Protein AF-A0A819T4C2-F1 (afdb_monomer_lite)

Secondary structure (DSSP, 8-state):
-HHHHHHHHHHHHHHHHHHHHHHHHHHHHHHH-TTTTT-HHHHT-TT-HHHHHHHHHHHHHHHHHHHHTT-HHHHHHHHHHHHHHHHHHHHHBSTTTTT--S--TTTT-SSS--SEEPPTTS--B-PPPPSS-TT----SS-B-HHHHHTTEE-B-B-TTEEETTEEE---SSS-PPB--STT-GGGGSSSPS----SSSSTTT-TTGGGHHHHHHHHHHHHHHSTHHHHHHHH-

Foldseek 3Di:
DVVVVVVVVVVVVVVLVVLVVLLQVLLVCQCVPPVRNQACLLQCALVNQQSVLVLLLVLVVQLVVCLVVVVLSSNSNSNSSNLNSLLSLLFFKCCVVLVDAAAPQCRNPPDTDPFAADDLQEAQFAAADDDDDLQFAQRDPGGDVVCSVVRHMAGAHAPNHDDPNHDRDRDQVGQHFHCAANRGPCCPGH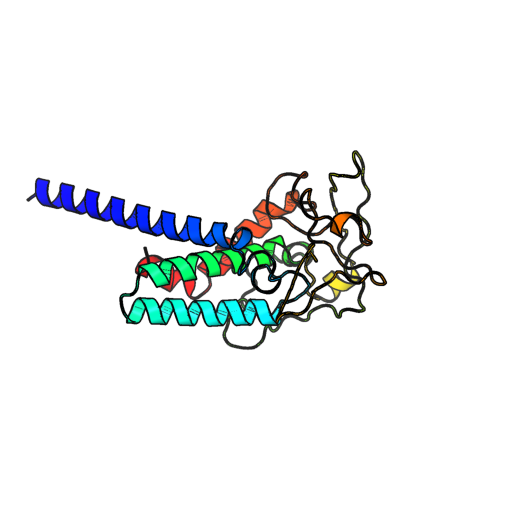SHGHRGCCALDRRGGSPSVCNVRSVRNSVRNCCSDCNVVSVVSSD

Radius of gyration: 19.21 Å; chains: 1; bounding box: 53×37×52 Å

Structure (mmCIF, N/CA/C/O backbone):
data_AF-A0A819T4C2-F1
#
_entry.id   AF-A0A819T4C2-F1
#
loop_
_atom_site.group_PDB
_atom_site.id
_atom_site.type_symbol
_atom_site.label_atom_id
_atom_site.label_alt_id
_atom_site.label_comp_id
_atom_site.label_asym_id
_atom_site.label_entity_id
_atom_site.label_seq_id
_atom_site.pdbx_PDB_ins_code
_atom_site.Cartn_x
_atom_site.Cartn_y
_atom_site.Cartn_z
_atom_site.occupancy
_atom_site.B_iso_or_equiv
_atom_site.auth_seq_id
_atom_site.auth_comp_id
_atom_site.auth_asym_id
_atom_site.auth_atom_id
_atom_site.pdbx_PDB_model_num
ATOM 1 N N . MET A 1 1 ? -34.839 19.763 32.447 1.00 75.69 1 MET A N 1
ATOM 2 C CA . MET A 1 1 ? -34.887 18.841 31.287 1.00 75.69 1 MET A CA 1
ATOM 3 C C . MET A 1 1 ? -33.972 19.328 30.165 1.00 75.69 1 MET A C 1
ATOM 5 O O . MET A 1 1 ? -33.121 18.561 29.745 1.00 75.69 1 MET A O 1
ATOM 9 N N . GLU A 1 2 ? -34.068 20.592 29.738 1.00 81.06 2 GLU A N 1
ATOM 10 C CA . GLU A 1 2 ? -33.177 21.177 28.712 1.00 81.06 2 GLU A CA 1
ATOM 11 C C . GLU A 1 2 ? -31.686 21.149 29.088 1.00 81.06 2 GLU A C 1
ATOM 13 O O . GLU A 1 2 ? -30.860 20.751 28.274 1.00 81.06 2 GLU A O 1
ATOM 18 N N . GLU A 1 3 ? -31.339 21.478 30.334 1.00 81.31 3 GLU A N 1
ATOM 19 C CA . GLU A 1 3 ? -29.952 21.428 30.827 1.00 81.31 3 GLU A CA 1
ATOM 20 C C . GLU A 1 3 ? -29.361 20.006 30.790 1.00 81.31 3 GLU A C 1
ATOM 22 O O . GLU A 1 3 ? -28.230 19.803 30.353 1.00 81.31 3 GLU A O 1
ATOM 27 N N . PHE A 1 4 ? -30.160 18.999 31.158 1.00 82.75 4 PHE A N 1
ATOM 28 C CA . PHE A 1 4 ? -29.776 17.587 31.070 1.00 82.75 4 PHE A CA 1
ATOM 29 C C . PHE A 1 4 ? -29.537 17.156 29.617 1.00 82.75 4 PHE A C 1
ATOM 31 O O . PHE A 1 4 ? -28.519 16.537 29.318 1.00 82.75 4 PHE A O 1
ATOM 38 N N . LEU A 1 5 ? -30.439 17.528 28.700 1.00 83.38 5 LEU A N 1
ATOM 39 C CA . LEU A 1 5 ? -30.288 17.237 27.272 1.00 83.38 5 LEU A CA 1
ATOM 40 C C . LEU A 1 5 ? -29.072 17.950 26.665 1.00 83.38 5 LEU A C 1
ATOM 42 O O . LEU A 1 5 ? -28.396 17.375 25.816 1.00 83.38 5 LEU A O 1
ATOM 46 N N . SER A 1 6 ? -28.773 19.176 27.102 1.00 84.69 6 SER A N 1
ATOM 47 C CA . SER A 1 6 ? -27.578 19.917 26.686 1.00 84.69 6 SER A CA 1
ATOM 48 C C . SER A 1 6 ? -26.297 19.208 27.132 1.00 84.69 6 SER A C 1
ATOM 50 O O . SER A 1 6 ? -25.435 18.907 26.306 1.00 84.69 6 SER A O 1
ATOM 52 N N . LYS A 1 7 ? -26.206 18.835 28.416 1.00 81.75 7 LYS A N 1
ATOM 53 C CA . LYS A 1 7 ? -25.049 18.111 28.960 1.00 81.75 7 LYS A CA 1
ATOM 54 C C . LYS A 1 7 ? -24.847 16.755 28.281 1.00 81.75 7 LYS A C 1
ATOM 56 O O . LYS A 1 7 ? -23.732 16.436 27.878 1.00 81.75 7 LYS A O 1
ATOM 61 N N . PHE A 1 8 ? -25.926 15.998 28.082 1.00 85.38 8 PHE A N 1
ATOM 62 C CA . PHE A 1 8 ? -25.882 14.717 27.378 1.00 85.38 8 PHE A CA 1
ATOM 63 C C . PHE A 1 8 ? -25.374 14.865 25.935 1.00 85.38 8 PHE A C 1
ATOM 65 O O . PHE A 1 8 ? -24.526 14.089 25.500 1.00 85.38 8 PHE A O 1
ATOM 72 N N . LYS A 1 9 ? -25.835 15.888 25.197 1.00 85.31 9 LYS A N 1
ATOM 73 C CA . LYS A 1 9 ? -25.344 16.181 23.838 1.00 85.31 9 LYS A CA 1
ATOM 74 C C . LYS A 1 9 ? -23.847 16.489 23.820 1.00 85.31 9 LYS A C 1
ATOM 76 O O . LYS A 1 9 ? -23.144 15.966 22.961 1.00 85.31 9 LYS A O 1
ATOM 81 N N . VAL A 1 10 ? -23.361 17.301 24.762 1.00 85.75 10 VAL A N 1
ATOM 82 C CA . VAL A 1 10 ? -21.930 17.634 24.871 1.00 85.75 10 VAL A CA 1
ATOM 83 C C . VAL A 1 10 ? -21.102 16.384 25.168 1.00 85.75 10 VAL A C 1
ATOM 85 O O . VAL A 1 10 ? -20.124 16.125 24.473 1.00 85.75 10 VAL A O 1
ATOM 88 N N . GLU A 1 11 ? -21.509 15.565 26.139 1.00 82.75 11 GLU A N 1
ATOM 89 C CA . GLU A 1 11 ? -20.808 14.314 26.460 1.00 82.75 11 GLU A CA 1
ATOM 90 C C . GLU A 1 11 ? -20.803 13.331 25.280 1.00 82.75 11 GLU A C 1
ATOM 92 O O . GLU A 1 11 ? -19.773 12.723 24.988 1.00 82.75 11 GLU A O 1
ATOM 97 N N . SER A 1 12 ? -21.928 13.201 24.569 1.00 84.19 12 SER A N 1
ATOM 98 C CA . SER A 1 12 ? -22.030 12.370 23.364 1.00 84.19 12 SER A CA 1
ATOM 99 C C . SER A 1 12 ? -21.095 12.855 22.255 1.00 84.19 12 SER A C 1
ATOM 101 O O . SER A 1 12 ? -20.416 12.041 21.635 1.00 84.19 12 SER A O 1
ATOM 103 N N . PHE A 1 13 ? -21.025 14.168 22.022 1.00 86.94 13 PHE A N 1
ATOM 104 C CA . PHE A 1 13 ? -20.133 14.761 21.026 1.00 86.94 13 PHE A CA 1
ATOM 105 C C . PHE A 1 13 ? -18.655 14.519 21.362 1.00 86.94 13 PHE A C 1
ATOM 107 O O . PHE A 1 13 ? -17.879 14.138 20.491 1.00 86.94 13 PHE A O 1
ATOM 114 N N . MET A 1 14 ? -18.268 14.680 22.631 1.00 88.12 14 MET A N 1
ATOM 115 C CA . MET A 1 14 ? -16.886 14.445 23.065 1.00 88.12 14 MET A CA 1
ATOM 116 C C . MET A 1 14 ? -16.479 12.974 22.919 1.00 88.12 14 MET A C 1
ATOM 118 O O . MET A 1 14 ? -15.368 12.693 22.477 1.00 88.12 14 MET A O 1
ATOM 122 N N . LYS A 1 15 ? -17.379 12.032 23.237 1.00 87.62 15 LYS A N 1
ATOM 123 C CA . LYS A 1 15 ? -17.130 10.592 23.048 1.00 87.62 15 LYS A CA 1
ATOM 124 C C . LYS A 1 15 ? -16.976 10.220 21.575 1.00 87.62 15 LYS A C 1
ATOM 126 O O . LYS A 1 15 ? -16.063 9.469 21.248 1.00 87.62 15 LYS A O 1
ATOM 131 N N . HIS A 1 16 ? -17.832 10.770 20.716 1.00 89.50 16 HIS A N 1
ATOM 132 C CA . HIS A 1 16 ? -17.747 10.582 19.268 1.00 89.50 16 HIS A CA 1
ATOM 133 C C . HIS A 1 16 ? -16.413 11.105 18.723 1.00 89.50 16 HIS A C 1
ATOM 135 O O . HIS A 1 16 ? -15.706 10.403 18.007 1.00 89.50 16 HIS A O 1
ATOM 141 N N . ARG A 1 17 ? -16.018 12.320 19.118 1.00 91.31 17 ARG A N 1
ATOM 142 C CA . ARG A 1 17 ? -14.742 12.908 18.701 1.00 91.31 17 ARG A CA 1
ATOM 143 C C . ARG A 1 17 ? -13.547 12.050 19.122 1.00 91.31 17 ARG A C 1
ATOM 145 O O . ARG A 1 17 ? -12.711 11.750 18.279 1.00 91.31 17 ARG A O 1
ATOM 152 N N . ALA A 1 18 ? -13.502 11.619 20.382 1.00 92.50 18 ALA A N 1
ATOM 153 C CA . ALA A 1 18 ? -12.429 10.758 20.877 1.00 92.50 18 ALA A CA 1
ATOM 154 C C . ALA A 1 18 ? -12.368 9.419 20.119 1.00 92.50 18 ALA A C 1
ATOM 156 O O . ALA A 1 18 ? -11.288 8.910 19.848 1.00 92.50 18 ALA A O 1
ATOM 157 N N . ALA A 1 19 ? -13.522 8.860 19.740 1.00 93.81 19 ALA A N 1
ATOM 158 C CA . ALA A 1 19 ? -13.581 7.644 18.937 1.00 93.81 19 ALA A CA 1
ATOM 159 C C . ALA A 1 19 ? -12.953 7.823 17.547 1.00 93.81 19 ALA A C 1
ATOM 161 O O . ALA A 1 19 ? -12.200 6.957 17.105 1.00 93.81 19 ALA A O 1
ATOM 162 N N . VAL A 1 20 ? -13.250 8.943 16.879 1.00 93.69 20 VAL A N 1
ATOM 163 C CA . VAL A 1 20 ? -12.656 9.292 15.580 1.00 93.69 20 VAL A CA 1
ATOM 164 C C . VAL A 1 20 ? -11.153 9.534 15.709 1.00 93.69 20 VAL A C 1
ATOM 166 O O . VAL A 1 20 ? -10.398 9.044 14.877 1.00 93.69 20 VAL A O 1
ATOM 169 N N . GLU A 1 21 ? -10.714 10.245 16.751 1.00 95.75 21 GLU A N 1
ATOM 170 C CA . GLU A 1 21 ? -9.291 10.507 17.009 1.00 95.75 21 GLU A CA 1
ATOM 171 C C . GLU A 1 21 ? -8.504 9.194 17.160 1.00 95.75 21 GLU A C 1
ATOM 173 O O . GLU A 1 21 ? -7.509 9.024 16.465 1.00 95.75 21 GLU A O 1
ATOM 178 N N . THR A 1 22 ? -9.011 8.213 17.920 1.00 97.06 22 THR A N 1
ATOM 179 C CA . THR A 1 22 ? -8.376 6.883 18.018 1.00 97.06 22 THR A CA 1
ATOM 180 C C . THR A 1 22 ? -8.242 6.189 16.662 1.00 97.06 22 THR A C 1
ATOM 182 O O . THR A 1 22 ? -7.215 5.588 16.380 1.00 97.06 22 THR A O 1
ATOM 185 N N . ILE A 1 23 ? -9.264 6.255 15.802 1.00 96.75 23 ILE A N 1
ATOM 186 C CA . ILE A 1 23 ? -9.203 5.619 14.475 1.00 96.75 23 ILE A CA 1
ATOM 187 C C . ILE A 1 23 ? -8.140 6.290 13.597 1.00 96.75 23 ILE A C 1
ATOM 189 O O . ILE A 1 23 ? -7.446 5.599 12.860 1.00 96.75 23 ILE A O 1
ATOM 193 N N . ILE A 1 24 ? -8.019 7.620 13.667 1.00 96.56 24 ILE A N 1
ATOM 194 C CA . ILE A 1 24 ? -7.008 8.383 12.921 1.00 96.56 24 ILE A CA 1
ATOM 195 C C . ILE A 1 24 ? -5.601 8.050 13.427 1.00 96.56 24 ILE A C 1
ATOM 197 O O . ILE A 1 24 ? -4.704 7.833 12.619 1.00 96.56 24 ILE A O 1
ATOM 201 N N . GLU A 1 25 ? -5.414 7.988 14.745 1.00 98.19 25 GLU A N 1
ATOM 202 C CA . GLU A 1 25 ? -4.134 7.631 15.363 1.00 98.19 25 GLU A CA 1
ATOM 203 C C . GLU A 1 25 ? -3.708 6.212 14.974 1.00 98.19 25 GLU A C 1
ATOM 205 O O . GLU A 1 25 ? -2.587 6.016 14.529 1.00 98.19 25 GLU A O 1
ATOM 210 N N . GLU A 1 26 ? -4.616 5.238 15.049 1.00 98.12 26 GLU A N 1
ATOM 211 C CA . GLU A 1 26 ? -4.336 3.830 14.726 1.00 98.12 26 GLU A CA 1
ATOM 212 C C . GLU A 1 26 ? -4.219 3.561 13.222 1.00 98.12 26 GLU A C 1
ATOM 214 O O . GLU A 1 26 ? -3.646 2.552 12.818 1.00 98.12 26 GLU A O 1
ATOM 219 N N . ASN A 1 27 ? -4.778 4.439 12.388 1.00 98.31 27 ASN A N 1
ATOM 220 C CA . ASN A 1 27 ? -4.497 4.471 10.958 1.00 98.31 27 ASN A CA 1
ATOM 221 C C . ASN A 1 27 ? -3.045 4.913 10.737 1.00 98.31 27 ASN A C 1
ATOM 223 O O . ASN A 1 27 ? -2.274 4.141 10.188 1.00 98.31 27 ASN A O 1
ATOM 227 N N . ALA A 1 28 ? -2.650 6.077 11.258 1.00 97.81 28 ALA A N 1
ATOM 228 C CA . ALA A 1 28 ? -1.291 6.594 11.096 1.00 97.81 28 ALA A CA 1
ATOM 229 C C . ALA A 1 28 ? -0.209 5.708 11.749 1.00 97.81 28 ALA A C 1
ATOM 231 O O . ALA A 1 28 ? 0.884 5.581 11.205 1.00 97.81 28 ALA A O 1
ATOM 232 N N . ASP A 1 29 ? -0.505 5.064 12.885 1.00 98.56 29 ASP A N 1
ATOM 233 C CA . ASP A 1 29 ? 0.448 4.205 13.606 1.00 98.56 29 ASP A CA 1
ATOM 234 C C . ASP A 1 29 ? 0.920 3.012 12.760 1.00 98.56 29 ASP A C 1
ATOM 236 O O . ASP A 1 29 ? 1.989 2.476 13.028 1.00 98.56 29 ASP A O 1
ATOM 240 N N . VAL A 1 30 ? 0.194 2.601 11.710 1.00 98.50 30 VAL A N 1
ATOM 241 C CA . VAL A 1 30 ? 0.626 1.484 10.848 1.00 98.50 30 VAL A CA 1
ATOM 242 C C . VAL A 1 30 ? 1.995 1.744 10.205 1.00 98.50 30 VAL A C 1
ATOM 244 O O . VAL A 1 30 ? 2.787 0.802 10.113 1.00 98.50 30 VAL A O 1
ATOM 247 N N . ASP A 1 31 ? 2.307 2.996 9.860 1.00 97.69 31 ASP A N 1
ATOM 248 C CA . ASP A 1 31 ? 3.592 3.398 9.265 1.00 97.69 31 ASP A CA 1
ATOM 249 C C . ASP A 1 31 ? 4.738 3.510 10.288 1.00 97.69 31 ASP A C 1
ATOM 251 O O . ASP A 1 31 ? 5.915 3.446 9.927 1.00 97.69 31 ASP A O 1
ATOM 255 N N . ASP A 1 32 ? 4.428 3.654 11.579 1.00 97.38 32 ASP A N 1
ATOM 256 C CA . ASP A 1 32 ? 5.422 3.889 12.637 1.00 97.38 32 ASP A CA 1
ATOM 257 C C . ASP A 1 32 ? 5.621 2.677 13.562 1.00 97.38 32 ASP A C 1
ATOM 259 O O . ASP A 1 32 ? 6.691 2.494 14.170 1.00 97.38 32 ASP A O 1
ATOM 263 N N . ASN A 1 33 ? 4.615 1.807 13.656 1.00 97.88 33 ASN A N 1
ATOM 264 C CA . ASN A 1 33 ? 4.594 0.682 14.571 1.00 97.88 33 ASN A CA 1
ATOM 265 C C . ASN A 1 33 ? 5.610 -0.391 14.144 1.00 97.88 33 ASN A C 1
ATOM 267 O O . ASN A 1 33 ? 5.545 -0.903 13.024 1.00 97.88 33 ASN A O 1
ATOM 271 N N . PRO A 1 34 ? 6.534 -0.816 15.031 1.00 95.88 34 PRO A N 1
ATOM 272 C CA . PRO A 1 34 ? 7.561 -1.808 14.704 1.00 95.88 34 PRO A CA 1
ATOM 273 C C . PRO A 1 34 ? 7.028 -3.152 14.197 1.00 95.88 34 PRO A C 1
ATOM 275 O O . PRO A 1 34 ? 7.771 -3.903 13.568 1.00 95.88 34 PRO A O 1
ATOM 278 N N . HIS A 1 35 ? 5.769 -3.477 14.492 1.00 95.44 35 HIS A N 1
ATOM 279 C CA . HIS A 1 35 ? 5.140 -4.721 14.067 1.00 95.44 35 HIS A CA 1
ATOM 280 C C . HIS A 1 35 ? 4.490 -4.642 12.683 1.00 95.44 35 HIS A C 1
ATOM 282 O O . HIS A 1 35 ? 4.175 -5.699 12.142 1.00 95.44 35 HIS A O 1
ATOM 288 N N . THR A 1 36 ? 4.297 -3.449 12.112 1.00 97.88 36 THR A N 1
ATOM 289 C CA . THR A 1 36 ? 3.608 -3.267 10.821 1.00 97.88 36 THR A CA 1
ATOM 290 C C . THR A 1 36 ? 4.441 -2.507 9.798 1.00 97.88 36 THR A C 1
ATOM 292 O O . THR A 1 36 ? 4.486 -2.953 8.660 1.00 97.88 36 THR A O 1
ATOM 295 N N . LYS A 1 37 ? 5.188 -1.472 10.200 1.00 97.69 37 LYS A N 1
ATOM 296 C CA . LYS A 1 37 ? 5.859 -0.529 9.284 1.00 97.69 37 LYS A CA 1
ATOM 297 C C . LYS A 1 37 ? 6.773 -1.144 8.221 1.00 97.69 37 LYS A C 1
ATOM 299 O O . LYS A 1 37 ? 6.905 -0.635 7.120 1.00 97.69 37 LYS A O 1
ATOM 304 N N . ASN A 1 38 ? 7.438 -2.247 8.565 1.00 97.44 38 ASN A N 1
ATOM 305 C CA . ASN A 1 38 ? 8.369 -2.945 7.675 1.00 97.44 38 ASN A CA 1
ATOM 306 C C . ASN A 1 38 ? 7.768 -4.254 7.138 1.00 97.44 38 ASN A C 1
ATOM 308 O O . ASN A 1 38 ? 8.492 -5.079 6.583 1.00 97.44 38 ASN A O 1
ATOM 312 N N . ARG A 1 39 ? 6.463 -4.481 7.333 1.00 98.44 39 ARG A N 1
ATOM 313 C CA . ARG A 1 39 ? 5.755 -5.667 6.847 1.00 98.44 39 ARG A CA 1
ATOM 314 C C . ARG A 1 39 ? 4.982 -5.315 5.581 1.00 98.44 39 ARG A C 1
ATOM 316 O O . ARG A 1 39 ? 3.917 -4.706 5.685 1.00 98.44 39 ARG A O 1
ATOM 323 N N . PRO A 1 40 ? 5.457 -5.718 4.392 1.00 98.44 40 PRO A N 1
ATOM 324 C CA . PRO A 1 40 ? 4.839 -5.319 3.130 1.00 98.44 40 PRO A CA 1
ATOM 325 C C . PRO A 1 40 ? 3.361 -5.722 3.039 1.00 98.44 40 PRO A C 1
ATOM 327 O O . PRO A 1 40 ? 2.573 -5.022 2.404 1.00 98.44 40 PRO A O 1
ATOM 330 N N . SER A 1 41 ? 2.932 -6.786 3.734 1.00 98.44 41 SER A N 1
ATOM 331 C CA . SER A 1 41 ? 1.519 -7.164 3.791 1.00 98.44 41 SER A CA 1
ATOM 332 C C . SER A 1 41 ? 0.592 -6.080 4.367 1.00 98.44 41 SER A C 1
ATOM 334 O O . SER A 1 41 ? -0.583 -6.057 4.007 1.00 98.44 41 SER A O 1
ATOM 336 N N . TYR A 1 42 ? 1.070 -5.194 5.246 1.00 98.62 42 TYR A N 1
ATOM 337 C CA . TYR A 1 42 ? 0.264 -4.092 5.797 1.00 98.62 42 TYR A CA 1
ATOM 338 C C . TYR A 1 42 ? 0.158 -2.887 4.851 1.00 98.62 42 TYR A C 1
ATOM 340 O O . TYR A 1 42 ? -0.734 -2.064 5.028 1.00 98.62 42 TYR A O 1
ATOM 348 N N . HIS A 1 43 ? 1.003 -2.844 3.821 1.00 98.62 43 HIS A N 1
ATOM 349 C CA . HIS A 1 43 ? 1.151 -1.707 2.911 1.00 98.62 43 HIS A CA 1
ATOM 350 C C . HIS A 1 43 ? 0.847 -2.073 1.449 1.00 98.62 43 HIS A C 1
ATOM 352 O O . HIS A 1 43 ? 1.027 -1.281 0.541 1.00 98.62 43 HIS A O 1
ATOM 358 N N . PHE A 1 44 ? 0.410 -3.306 1.160 1.00 98.62 44 PHE A N 1
ATOM 359 C CA . PHE A 1 44 ? 0.299 -3.806 -0.223 1.00 98.62 44 PHE A CA 1
ATOM 360 C C . PHE A 1 44 ? 1.597 -3.702 -1.039 1.00 98.62 44 PHE A C 1
ATOM 362 O O . PHE A 1 44 ? 1.578 -3.831 -2.264 1.00 98.62 44 PHE A O 1
ATOM 369 N N . ASP A 1 45 ? 2.732 -3.542 -0.373 1.00 98.69 45 ASP A N 1
ATOM 370 C CA . ASP A 1 45 ? 4.043 -3.449 -0.987 1.00 98.69 45 ASP A CA 1
ATOM 371 C C . ASP A 1 45 ? 4.560 -4.818 -1.436 1.00 98.69 45 ASP A C 1
ATOM 373 O O . ASP A 1 45 ? 3.997 -5.871 -1.121 1.00 98.69 45 ASP A O 1
ATOM 377 N N . ALA A 1 46 ? 5.649 -4.797 -2.204 1.00 98.31 46 ALA A N 1
ATOM 378 C CA . ALA A 1 46 ? 6.374 -5.966 -2.691 1.00 98.31 46 ALA A CA 1
ATOM 379 C C . ALA A 1 46 ? 5.462 -7.033 -3.323 1.00 98.31 46 ALA A C 1
ATOM 381 O O . ALA A 1 46 ? 5.706 -8.234 -3.226 1.00 98.31 46 ALA A O 1
ATOM 382 N N . GLU A 1 47 ? 4.383 -6.577 -3.965 1.00 98.50 47 GLU A N 1
ATOM 383 C CA . GLU A 1 47 ? 3.377 -7.398 -4.634 1.00 98.50 47 GLU A CA 1
ATOM 384 C C . GLU A 1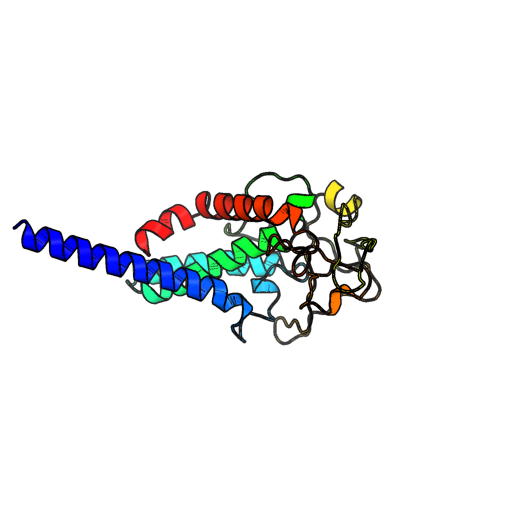 47 ? 2.651 -8.397 -3.704 1.00 98.50 47 GLU A C 1
ATOM 386 O O . GLU A 1 47 ? 2.065 -9.377 -4.171 1.00 98.50 47 GLU A O 1
ATOM 391 N N . MET A 1 48 ? 2.595 -8.123 -2.393 1.00 97.75 48 MET A N 1
ATOM 392 C CA . MET A 1 48 ? 1.972 -8.973 -1.360 1.00 97.75 48 MET A CA 1
ATOM 393 C C . MET A 1 48 ? 0.429 -8.957 -1.354 1.00 97.75 48 MET A C 1
ATOM 395 O O . MET A 1 48 ? -0.198 -9.228 -0.331 1.00 97.75 48 MET A O 1
ATOM 399 N N . PHE A 1 49 ? -0.212 -8.718 -2.503 1.00 98.31 49 PHE A N 1
ATOM 400 C CA . PHE A 1 49 ? -1.664 -8.527 -2.630 1.00 98.31 49 PHE A CA 1
ATOM 401 C C . PHE A 1 49 ? -2.511 -9.620 -1.972 1.00 98.31 49 PHE A C 1
ATOM 403 O O . PHE A 1 49 ? -3.534 -9.317 -1.362 1.00 98.31 49 PHE A O 1
ATOM 410 N N . VAL A 1 50 ? -2.097 -10.887 -2.079 1.00 97.19 50 VAL A N 1
ATOM 411 C CA . VAL A 1 50 ? -2.825 -12.011 -1.468 1.00 97.19 50 VAL A CA 1
ATOM 412 C C . VAL A 1 50 ? -2.797 -11.904 0.058 1.00 97.19 50 VAL A C 1
ATOM 414 O O . VAL A 1 50 ? -3.855 -11.892 0.679 1.00 97.19 50 VAL A O 1
ATOM 417 N N . LYS A 1 51 ? -1.610 -11.747 0.659 1.00 97.31 51 LYS A N 1
ATOM 418 C CA . LYS A 1 51 ? -1.461 -11.632 2.119 1.00 97.31 51 LYS A CA 1
ATOM 419 C C . LYS A 1 51 ? -2.127 -10.370 2.663 1.00 97.31 51 LYS A C 1
ATOM 421 O O . LYS A 1 51 ? -2.790 -10.425 3.694 1.00 97.31 51 LYS A O 1
ATOM 426 N N . SER A 1 52 ? -1.990 -9.246 1.965 1.00 98.19 52 SER A N 1
ATOM 427 C CA . SER A 1 52 ? -2.651 -7.991 2.330 1.00 98.19 52 SER A CA 1
ATOM 428 C C . SER A 1 52 ? -4.176 -8.112 2.295 1.00 98.19 52 SER A C 1
ATOM 430 O O . SER A 1 52 ? -4.856 -7.643 3.206 1.00 98.19 52 SER A O 1
ATOM 432 N N . ASN A 1 53 ? -4.736 -8.805 1.296 1.00 97.38 53 ASN A N 1
ATOM 433 C CA . ASN A 1 53 ? -6.171 -9.084 1.245 1.00 97.38 53 ASN A CA 1
ATOM 434 C C . ASN A 1 53 ? -6.621 -10.006 2.390 1.00 97.38 53 ASN A C 1
ATOM 436 O O . ASN A 1 53 ? -7.648 -9.743 3.013 1.00 97.38 53 ASN A O 1
ATOM 440 N N . ASP A 1 54 ? -5.844 -11.043 2.710 1.00 96.44 54 ASP A N 1
ATOM 441 C CA . ASP A 1 54 ? -6.128 -11.926 3.848 1.00 96.44 54 ASP A CA 1
ATOM 442 C C . ASP A 1 54 ? -6.126 -11.149 5.178 1.00 96.44 54 ASP A C 1
ATOM 444 O O . ASP A 1 54 ? -6.976 -11.384 6.043 1.00 96.44 54 ASP A O 1
ATOM 448 N N . LEU A 1 55 ? -5.220 -10.174 5.334 1.00 96.62 55 LEU A N 1
ATOM 449 C CA . LEU A 1 55 ? -5.214 -9.261 6.480 1.00 96.62 55 LEU A CA 1
ATOM 450 C C . LEU A 1 55 ? -6.468 -8.386 6.529 1.00 96.62 55 LEU A C 1
ATOM 452 O O . LEU A 1 55 ? -7.044 -8.244 7.606 1.00 96.62 55 LEU A O 1
ATOM 456 N N . LEU A 1 56 ? -6.933 -7.846 5.398 1.00 96.06 56 LEU A N 1
ATOM 457 C CA . LEU A 1 56 ? -8.186 -7.084 5.351 1.00 96.06 56 LEU A CA 1
ATOM 458 C C . LEU A 1 56 ? -9.382 -7.923 5.813 1.00 96.06 56 LEU A C 1
ATOM 460 O O . LEU A 1 56 ? -10.149 -7.471 6.667 1.00 96.06 56 LEU A O 1
ATOM 464 N N . VAL A 1 57 ? -9.513 -9.151 5.303 1.00 94.50 57 VAL A N 1
ATOM 465 C CA . VAL A 1 57 ? -10.587 -10.081 5.694 1.00 94.50 57 VAL A CA 1
ATOM 466 C C . VAL A 1 57 ? -10.517 -10.382 7.192 1.00 94.50 57 VAL A C 1
ATOM 468 O O . VAL A 1 57 ? -11.510 -10.238 7.909 1.00 94.50 57 VAL A O 1
ATOM 471 N N . LYS A 1 58 ? -9.327 -10.720 7.702 1.00 95.12 58 LYS A N 1
ATOM 472 C CA . LYS A 1 58 ? -9.115 -10.994 9.129 1.00 95.12 58 LYS A CA 1
ATOM 473 C C . LYS A 1 58 ? -9.433 -9.781 10.005 1.00 95.12 58 LYS A C 1
ATOM 475 O O . LYS A 1 58 ? -10.059 -9.928 11.055 1.00 95.12 58 LYS A O 1
ATOM 480 N N . SER A 1 59 ? -9.039 -8.580 9.589 1.00 94.38 59 SER A N 1
ATOM 481 C CA . SER A 1 59 ? -9.345 -7.344 10.312 1.00 94.38 59 SER A CA 1
ATOM 482 C C . SER A 1 59 ? -10.851 -7.096 10.390 1.00 94.38 59 SER A C 1
ATOM 484 O O . SER A 1 59 ? -11.345 -6.759 11.466 1.00 94.38 59 SER A O 1
ATOM 486 N N . GLN A 1 60 ? -11.614 -7.344 9.318 1.00 92.19 60 GLN A N 1
ATOM 487 C CA . GLN A 1 60 ? -13.082 -7.254 9.370 1.00 92.19 60 GLN A CA 1
ATOM 488 C C . GLN A 1 60 ? -13.676 -8.208 10.416 1.00 92.19 60 GLN A C 1
ATOM 490 O O . GLN A 1 60 ? -14.526 -7.799 11.211 1.00 92.19 60 GLN A O 1
ATOM 495 N N . GLU A 1 61 ? -13.212 -9.459 10.467 1.00 93.44 61 GLU A N 1
ATOM 496 C CA . GLU A 1 61 ? -13.663 -10.430 11.471 1.00 93.44 61 GLU A CA 1
ATOM 497 C C . GLU A 1 61 ? -13.348 -9.969 12.900 1.00 93.44 61 GLU A C 1
ATOM 499 O O . GLU A 1 61 ? -14.208 -10.045 13.784 1.00 93.44 61 GLU A O 1
ATOM 504 N N . LEU A 1 62 ? -12.136 -9.454 13.132 1.00 95.69 62 LEU A N 1
ATOM 505 C CA . LEU A 1 62 ? -11.712 -8.936 14.434 1.00 95.69 62 LEU A CA 1
ATOM 506 C C . LEU A 1 62 ? -12.549 -7.732 14.874 1.00 95.69 62 LEU A C 1
ATOM 508 O O . LEU A 1 62 ? -12.966 -7.670 16.035 1.00 95.69 62 LEU A O 1
ATOM 512 N N . ILE A 1 63 ? -12.844 -6.807 13.959 1.00 94.88 63 ILE A N 1
ATOM 513 C CA . ILE A 1 63 ? -13.701 -5.651 14.237 1.00 94.88 63 ILE A CA 1
ATOM 514 C C . ILE A 1 63 ? -15.108 -6.116 14.628 1.00 94.88 63 ILE A C 1
ATOM 516 O O . ILE A 1 63 ? -15.621 -5.726 15.680 1.00 94.88 63 ILE A O 1
ATOM 520 N N . LEU A 1 64 ? -15.723 -6.997 13.833 1.00 93.12 64 LEU A N 1
ATOM 521 C CA . LEU A 1 64 ? -17.075 -7.501 14.094 1.00 93.12 64 LEU A CA 1
ATOM 522 C C . LEU A 1 64 ? -17.162 -8.277 15.414 1.00 93.12 64 LEU A C 1
ATOM 524 O O . LEU A 1 64 ? -18.129 -8.119 16.161 1.00 93.12 64 LEU A O 1
ATOM 528 N N . ASN A 1 65 ? -16.155 -9.090 15.731 1.00 95.56 65 ASN A N 1
ATOM 529 C CA . ASN A 1 65 ? -16.094 -9.811 17.002 1.00 95.56 65 ASN A CA 1
ATOM 530 C C . ASN A 1 65 ? -15.914 -8.857 18.190 1.00 95.56 65 ASN A C 1
ATOM 532 O O . ASN A 1 65 ? -16.594 -9.016 19.204 1.00 95.56 65 ASN A O 1
ATOM 536 N N . SER A 1 66 ? -15.072 -7.831 18.053 1.00 96.75 66 SER A N 1
ATOM 537 C CA . SER A 1 66 ? -14.879 -6.808 19.089 1.00 96.75 66 SER A CA 1
ATOM 538 C C . SER A 1 66 ? -16.181 -6.054 19.371 1.00 96.75 66 SER A C 1
ATOM 540 O O . SER A 1 66 ? -16.573 -5.911 20.528 1.00 96.75 66 SER A O 1
ATOM 542 N N . ILE A 1 67 ? -16.917 -5.665 18.324 1.00 94.44 67 ILE A N 1
ATOM 543 C CA . ILE A 1 67 ? -18.244 -5.038 18.443 1.00 94.44 67 ILE A CA 1
ATOM 544 C C . ILE A 1 67 ? -19.222 -5.952 19.190 1.00 94.44 67 ILE A C 1
ATOM 546 O O . ILE A 1 67 ? -19.864 -5.515 20.145 1.00 94.44 67 ILE A O 1
ATOM 550 N N . ARG A 1 68 ? -19.323 -7.231 18.796 1.00 94.88 68 ARG A N 1
ATOM 551 C CA . ARG A 1 68 ? -20.237 -8.204 19.429 1.00 94.88 68 ARG A CA 1
ATOM 552 C C . ARG A 1 68 ? -19.965 -8.390 20.922 1.00 94.88 68 ARG A C 1
ATOM 554 O O . ARG A 1 68 ? -20.901 -8.623 21.679 1.00 94.88 68 ARG A O 1
ATOM 561 N N . ASN A 1 69 ? -18.708 -8.254 21.338 1.00 96.44 69 ASN A N 1
ATOM 562 C CA . ASN A 1 69 ? -18.286 -8.372 22.733 1.00 96.44 69 ASN A CA 1
ATOM 563 C C . ASN A 1 69 ? -18.269 -7.027 23.488 1.00 96.44 69 ASN A C 1
ATOM 565 O O . ASN A 1 69 ? -17.831 -6.979 24.636 1.00 96.44 69 ASN A O 1
ATOM 569 N N . GLY A 1 70 ? -18.715 -5.928 22.868 1.00 94.50 70 GLY A N 1
ATOM 570 C CA . GLY A 1 70 ? -18.700 -4.587 23.468 1.00 94.50 70 GLY A CA 1
ATOM 571 C C . GLY A 1 70 ? -17.299 -3.980 23.632 1.00 94.50 70 GLY A C 1
ATOM 572 O O . GLY A 1 70 ? -17.125 -3.005 24.363 1.00 94.50 70 GLY A O 1
ATOM 573 N N . GLN A 1 71 ? -16.293 -4.535 22.956 1.00 96.88 71 GLN A N 1
ATOM 574 C CA . GLN A 1 71 ? -14.894 -4.107 22.993 1.00 96.88 71 GLN A CA 1
ATOM 575 C C . GLN A 1 71 ? -14.641 -2.987 21.969 1.00 96.88 71 GLN A C 1
ATOM 577 O O . GLN A 1 71 ? -13.827 -3.121 21.058 1.00 96.88 71 GLN A O 1
ATOM 582 N N . TYR A 1 72 ? -15.354 -1.867 22.104 1.00 94.50 72 TYR A N 1
ATOM 583 C CA . TYR A 1 72 ? -15.273 -0.747 21.156 1.00 94.50 72 TYR A CA 1
ATOM 584 C C . TYR A 1 72 ? -13.870 -0.133 20.986 1.00 94.50 72 TYR A C 1
ATOM 586 O O . TYR A 1 72 ? -13.545 0.208 19.852 1.00 94.50 72 TYR A O 1
ATOM 594 N N . PRO A 1 73 ? -13.014 -0.011 22.026 1.00 95.31 73 PRO A N 1
ATOM 595 C CA . PRO A 1 73 ? -11.633 0.438 21.832 1.00 95.31 73 PRO A CA 1
ATOM 596 C C . PRO A 1 73 ? -10.852 -0.464 20.866 1.00 95.31 73 PRO A C 1
ATOM 598 O O . PRO A 1 73 ? 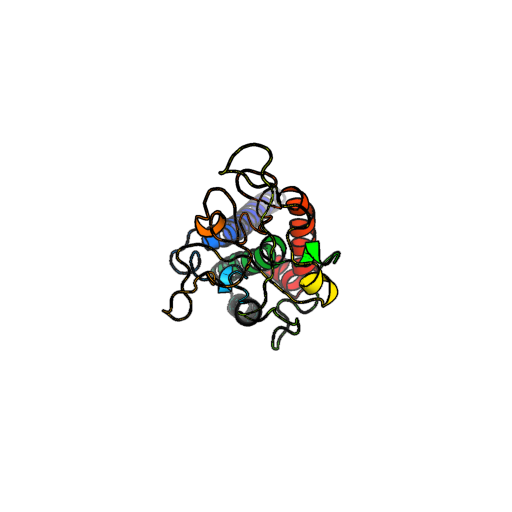-10.358 0.021 19.857 1.00 95.31 73 PRO A O 1
ATOM 601 N N . ALA A 1 74 ? -10.877 -1.784 21.079 1.00 96.44 74 ALA A N 1
ATOM 602 C CA . ALA A 1 74 ? -10.230 -2.743 20.181 1.00 96.44 74 ALA A CA 1
ATOM 603 C C . ALA A 1 74 ? -10.821 -2.699 18.759 1.00 96.44 74 ALA A C 1
ATOM 605 O O . ALA A 1 74 ? -10.095 -2.826 17.776 1.00 96.44 74 ALA A O 1
ATOM 606 N N . ALA A 1 75 ? -12.134 -2.472 18.629 1.00 96.38 75 ALA A N 1
ATOM 607 C CA . ALA A 1 75 ? -12.765 -2.292 17.323 1.00 96.38 75 ALA A CA 1
ATOM 608 C C . ALA A 1 75 ? -12.239 -1.048 16.581 1.00 96.38 75 ALA A C 1
ATOM 610 O O . ALA A 1 75 ? -12.073 -1.107 15.366 1.00 96.38 75 ALA A O 1
ATOM 611 N N . ARG A 1 76 ? -11.959 0.058 17.289 1.00 97.19 76 ARG A N 1
ATOM 612 C CA . ARG A 1 76 ? -11.392 1.293 16.709 1.00 97.19 76 ARG A CA 1
ATOM 613 C C . ARG A 1 76 ? -9.954 1.103 16.260 1.00 97.19 76 ARG A C 1
ATOM 615 O O . ARG A 1 76 ? -9.635 1.499 15.147 1.00 97.19 76 ARG A O 1
ATOM 622 N N . GLU A 1 77 ? -9.138 0.448 17.083 1.00 96.50 77 GLU A N 1
ATOM 623 C CA . GLU A 1 77 ? -7.751 0.110 16.741 1.00 96.50 77 GLU A CA 1
ATOM 624 C C . GLU A 1 77 ? -7.685 -0.726 15.459 1.00 96.50 77 GLU A C 1
ATOM 626 O O . GLU A 1 77 ? -6.992 -0.385 14.502 1.00 96.50 77 GLU A O 1
ATOM 631 N N . GLN A 1 78 ? -8.480 -1.799 15.388 1.00 96.94 78 GLN A N 1
ATOM 632 C CA . GLN A 1 78 ? -8.525 -2.643 14.193 1.00 96.94 78 GLN A CA 1
ATOM 633 C C . GLN A 1 78 ? -9.120 -1.915 12.981 1.00 96.94 78 GLN A C 1
ATOM 635 O O . GLN A 1 78 ? -8.691 -2.161 11.854 1.00 96.94 78 GLN A O 1
ATOM 640 N N . LEU A 1 79 ? -10.078 -1.007 13.191 1.00 95.94 79 LEU A N 1
ATOM 641 C CA . LEU A 1 79 ? -10.645 -0.189 12.121 1.00 95.94 79 LEU A CA 1
ATOM 642 C C . LEU A 1 79 ? -9.623 0.805 11.553 1.00 95.94 79 LEU A C 1
ATOM 644 O O . LEU A 1 79 ? -9.552 0.927 10.335 1.00 95.94 79 LEU A O 1
ATOM 648 N N . GLY A 1 80 ? -8.811 1.464 12.385 1.00 97.00 80 GLY A N 1
ATOM 649 C CA . GLY A 1 80 ? -7.724 2.337 11.919 1.00 97.00 80 GLY A CA 1
ATOM 650 C C . GLY A 1 80 ? -6.753 1.592 11.000 1.00 97.00 80 GLY A C 1
ATOM 651 O O . GLY A 1 80 ? -6.539 1.999 9.855 1.00 97.00 80 GLY A O 1
ATOM 652 N N . LYS A 1 81 ? -6.293 0.416 11.447 1.00 97.75 81 LYS A N 1
ATOM 653 C CA . LYS A 1 81 ? -5.408 -0.474 10.673 1.00 97.75 81 LYS A CA 1
ATOM 654 C C . LYS A 1 81 ? -6.044 -0.935 9.367 1.00 97.75 81 LYS A C 1
ATOM 656 O O . LYS A 1 81 ? -5.420 -0.891 8.314 1.00 97.75 81 LYS A O 1
ATOM 661 N N . TYR A 1 82 ? -7.309 -1.345 9.420 1.00 96.38 82 TYR A N 1
ATOM 662 C CA . TYR A 1 82 ? -8.073 -1.739 8.238 1.00 96.38 82 TYR A CA 1
ATOM 663 C C . TYR A 1 82 ? -8.169 -0.603 7.207 1.00 96.38 82 TYR A C 1
ATOM 665 O O . TYR A 1 82 ? -7.980 -0.835 6.015 1.00 96.38 82 TYR A O 1
ATOM 673 N N . LEU A 1 83 ? -8.441 0.628 7.654 1.00 96.69 83 LEU A N 1
ATOM 674 C CA . LEU A 1 83 ? -8.522 1.793 6.770 1.00 96.69 83 LEU A CA 1
ATOM 675 C C . LEU A 1 83 ? -7.166 2.133 6.144 1.00 96.69 83 LEU A C 1
ATOM 677 O O . LEU A 1 83 ? -7.143 2.513 4.977 1.00 96.69 83 LEU A O 1
ATOM 681 N N . HIS A 1 84 ? -6.067 1.955 6.883 1.00 98.31 84 HIS A N 1
ATOM 682 C CA . HIS A 1 84 ? -4.707 2.171 6.374 1.00 98.31 84 HIS A CA 1
ATOM 683 C C . HIS A 1 84 ? -4.384 1.223 5.226 1.00 98.31 84 HIS A C 1
ATOM 685 O O . HIS A 1 84 ? -4.114 1.659 4.114 1.00 98.31 84 HIS A O 1
ATOM 691 N N . ILE A 1 85 ? -4.562 -0.080 5.455 1.00 97.88 85 ILE A N 1
ATOM 692 C CA . ILE A 1 85 ? -4.305 -1.120 4.450 1.00 97.88 85 ILE A CA 1
ATOM 693 C C . ILE A 1 85 ? -5.143 -0.870 3.174 1.00 97.88 85 ILE A C 1
ATOM 695 O O . ILE A 1 85 ? -4.682 -1.094 2.055 1.00 97.88 85 ILE A O 1
ATOM 699 N N . HIS A 1 86 ? -6.377 -0.364 3.315 1.00 96.06 86 HIS A N 1
ATOM 700 C CA . HIS A 1 86 ? -7.199 0.051 2.173 1.00 96.06 86 HIS A CA 1
ATOM 701 C C . HIS A 1 86 ? -6.628 1.250 1.410 1.00 96.06 86 HIS A C 1
ATOM 703 O O . HIS A 1 86 ? -6.729 1.270 0.185 1.00 96.06 86 HIS A O 1
ATOM 709 N N . GLN A 1 87 ? -6.097 2.259 2.102 1.00 97.69 87 GLN A N 1
ATOM 710 C CA . GLN A 1 87 ? -5.479 3.430 1.473 1.00 97.69 87 GLN A CA 1
ATOM 711 C C . GLN A 1 87 ? -4.236 3.012 0.682 1.00 97.69 87 GLN A C 1
ATOM 713 O O . GLN A 1 87 ? -4.144 3.338 -0.506 1.00 97.69 87 GLN A O 1
ATOM 718 N N . ASP A 1 88 ? -3.387 2.189 1.297 1.00 98.69 88 ASP A N 1
ATOM 719 C CA . ASP A 1 88 ? -2.127 1.715 0.724 1.00 98.69 88 ASP A CA 1
ATOM 720 C C . ASP A 1 88 ? -2.325 0.852 -0.524 1.00 98.69 88 ASP A C 1
ATOM 722 O O . ASP A 1 88 ? -1.594 0.996 -1.504 1.00 98.69 88 ASP A O 1
ATOM 726 N N . PHE A 1 89 ? -3.404 0.061 -0.601 1.00 98.56 89 PHE A N 1
ATOM 727 C CA . PHE A 1 89 ? -3.759 -0.609 -1.858 1.00 98.56 89 PHE A CA 1
ATOM 728 C C . PHE A 1 89 ? -3.822 0.372 -3.039 1.00 98.56 89 PHE A C 1
ATOM 730 O O . PHE A 1 89 ? -3.316 0.076 -4.121 1.00 98.56 89 PHE A O 1
ATOM 737 N N . TYR A 1 90 ? -4.446 1.540 -2.867 1.00 98.44 90 TYR A N 1
ATOM 738 C CA . TYR A 1 90 ? -4.630 2.499 -3.960 1.00 98.44 90 TYR A CA 1
ATOM 739 C C . TYR A 1 90 ? -3.423 3.414 -4.163 1.00 98.44 90 TYR A C 1
ATOM 741 O O . TYR A 1 90 ? -3.198 3.859 -5.294 1.00 98.44 90 TYR A O 1
ATOM 749 N N . SER A 1 91 ? -2.657 3.717 -3.113 1.00 98.38 91 SER A N 1
ATOM 750 C CA . SER A 1 91 ? -1.468 4.560 -3.234 1.00 98.38 91 SER A CA 1
ATOM 751 C C . SER A 1 91 ? -0.243 3.785 -3.718 1.00 98.38 91 SER A C 1
ATOM 753 O O . SER A 1 91 ? 0.519 4.330 -4.522 1.00 98.38 91 SER A O 1
ATOM 755 N N . HIS A 1 92 ? -0.074 2.523 -3.313 1.00 98.69 92 HIS A N 1
ATOM 756 C CA . HIS A 1 92 ? 1.137 1.728 -3.563 1.00 98.69 92 HIS A CA 1
ATOM 757 C C . HIS A 1 92 ? 1.015 0.762 -4.746 1.00 98.69 92 HIS A C 1
ATOM 759 O O . HIS A 1 92 ? 2.037 0.320 -5.273 1.00 98.69 92 HIS A O 1
ATOM 765 N N . SER A 1 93 ? -0.199 0.464 -5.228 1.00 98.75 93 SER A N 1
ATOM 766 C CA . SER A 1 93 ? -0.405 -0.360 -6.432 1.00 98.75 93 SER A CA 1
ATOM 767 C C . SER A 1 93 ? -0.492 0.446 -7.733 1.00 98.75 93 SER A C 1
ATOM 769 O O . SER A 1 93 ? -0.543 1.677 -7.728 1.00 98.75 93 SER A O 1
ATOM 771 N N . ASN A 1 94 ? -0.568 -0.262 -8.864 1.00 98.62 94 ASN A N 1
ATOM 772 C CA . ASN A 1 94 ? -0.859 0.303 -10.184 1.00 98.62 94 ASN A CA 1
ATOM 773 C C . ASN A 1 94 ? -2.362 0.443 -10.512 1.00 98.62 94 ASN A C 1
ATOM 775 O O . ASN A 1 94 ? -2.705 0.581 -11.688 1.00 98.62 94 ASN A O 1
ATOM 779 N N . TRP A 1 95 ? -3.277 0.361 -9.533 1.00 98.38 95 TRP A N 1
ATOM 780 C CA . TRP A 1 95 ? -4.728 0.406 -9.788 1.00 98.38 95 TRP A CA 1
ATOM 781 C C . TRP A 1 95 ? -5.153 1.625 -10.617 1.00 98.38 95 TRP A C 1
ATOM 783 O O . TRP A 1 95 ? -5.849 1.490 -11.624 1.00 98.38 95 TRP A O 1
ATOM 793 N N . ILE A 1 96 ? -4.674 2.810 -10.237 1.00 98.06 96 ILE A N 1
ATOM 794 C CA . ILE A 1 96 ? -5.002 4.066 -10.921 1.00 98.06 96 ILE A CA 1
ATOM 795 C C . ILE A 1 96 ? -4.367 4.109 -12.319 1.00 98.06 96 ILE A C 1
ATOM 797 O O . ILE A 1 96 ? -5.004 4.503 -13.295 1.00 98.06 96 ILE A O 1
ATOM 801 N N . GLU A 1 97 ? -3.129 3.639 -12.445 1.00 98.06 97 GLU A N 1
ATOM 802 C CA . GLU A 1 97 ? -2.347 3.607 -13.683 1.00 98.06 97 GLU A CA 1
ATOM 803 C C . GLU A 1 97 ? -2.891 2.603 -14.703 1.00 98.06 97 GLU A C 1
ATOM 805 O O . GLU A 1 97 ? -2.702 2.771 -15.908 1.00 98.06 97 GLU A O 1
ATOM 810 N N . MET A 1 98 ? -3.622 1.580 -14.251 1.00 96.88 98 MET A N 1
ATOM 811 C CA . MET A 1 98 ? -4.399 0.697 -15.125 1.00 96.88 98 MET A CA 1
ATOM 812 C C . MET A 1 98 ? -5.590 1.405 -15.789 1.00 96.88 98 MET A C 1
ATOM 814 O O . MET A 1 98 ? -6.264 0.792 -16.626 1.00 96.88 98 MET A O 1
ATOM 818 N N . GLY A 1 99 ? -5.848 2.670 -15.444 1.00 95.56 99 GLY A N 1
ATOM 819 C CA . GLY A 1 99 ? -6.982 3.455 -15.921 1.00 95.56 99 GLY A CA 1
ATOM 820 C C . GLY A 1 99 ? -8.290 3.096 -15.222 1.00 95.56 99 GLY A C 1
ATOM 821 O O . GLY A 1 99 ? -9.358 3.423 -15.738 1.00 95.56 99 GLY A O 1
ATOM 822 N N . GLU A 1 100 ? -8.221 2.393 -14.091 1.00 94.94 100 GLU A N 1
ATOM 823 C CA . GLU A 1 100 ? -9.403 2.066 -13.305 1.00 94.94 100 GLU A CA 1
ATOM 824 C C . GLU A 1 100 ? -9.900 3.302 -12.558 1.00 94.94 100 GLU A C 1
ATOM 826 O O . GLU A 1 100 ? -9.132 4.129 -12.060 1.00 94.94 100 GLU A O 1
ATOM 831 N N . THR A 1 101 ? -11.219 3.425 -12.479 1.00 84.56 101 THR A N 1
ATOM 832 C CA . THR A 1 101 ? -11.885 4.499 -11.747 1.00 84.56 101 THR A CA 1
ATOM 833 C C . THR A 1 101 ? -12.74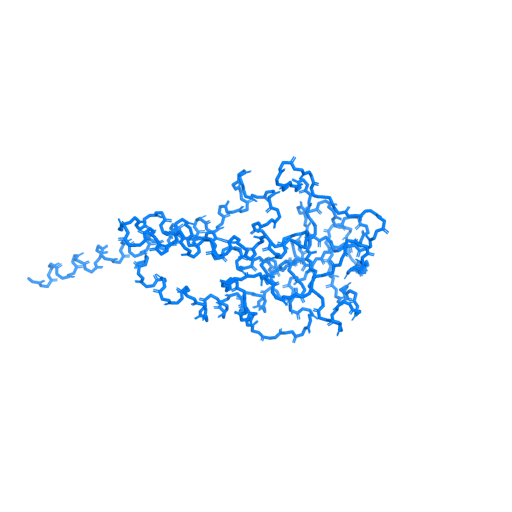8 3.890 -10.658 1.00 84.56 101 THR A C 1
ATOM 835 O O . THR A 1 101 ? -13.563 3.016 -10.946 1.00 84.56 101 THR A O 1
ATOM 838 N N . GLY A 1 102 ? -12.600 4.385 -9.433 1.00 89.69 102 GLY A N 1
ATOM 839 C CA . GLY A 1 102 ? -13.363 3.913 -8.281 1.00 89.69 102 GLY A CA 1
ATOM 840 C C . GLY A 1 102 ? -12.748 2.693 -7.604 1.00 89.69 102 GLY A C 1
ATOM 841 O O . GLY A 1 102 ? -11.544 2.447 -7.720 1.00 89.69 102 GLY A O 1
ATOM 842 N N . ALA A 1 103 ? -13.572 1.964 -6.852 1.00 92.75 103 ALA A N 1
ATOM 843 C CA . ALA A 1 103 ? -13.106 0.903 -5.966 1.00 92.75 103 ALA A CA 1
ATOM 844 C C . ALA A 1 103 ? -12.884 -0.445 -6.673 1.00 92.75 103 ALA A C 1
ATOM 846 O O . ALA A 1 103 ? -13.713 -0.900 -7.470 1.00 92.75 103 ALA A O 1
ATOM 847 N N . TYR A 1 104 ? -11.819 -1.151 -6.287 1.00 94.12 104 TYR A N 1
ATOM 848 C CA . TYR A 1 104 ? -11.677 -2.574 -6.575 1.00 94.12 104 TYR A CA 1
ATOM 849 C C . TYR A 1 104 ? -12.648 -3.365 -5.695 1.00 94.12 104 TYR A C 1
ATOM 851 O O . TYR A 1 104 ? -12.360 -3.644 -4.535 1.00 94.12 104 TYR A O 1
ATOM 859 N N . ARG A 1 105 ? -13.822 -3.703 -6.241 1.00 89.19 105 ARG A N 1
ATOM 860 C CA . ARG A 1 105 ? -14.915 -4.342 -5.480 1.00 89.19 105 ARG A CA 1
ATOM 861 C C . ARG A 1 105 ? -14.495 -5.575 -4.665 1.00 89.19 105 ARG A C 1
ATOM 863 O O . ARG A 1 105 ? -14.902 -5.640 -3.516 1.00 89.19 105 ARG A O 1
ATOM 870 N N . PRO A 1 106 ? -13.664 -6.502 -5.184 1.00 90.75 106 PRO A N 1
ATOM 871 C CA . PRO A 1 106 ? -13.279 -7.693 -4.426 1.00 90.75 106 PRO A CA 1
ATOM 872 C C . PRO A 1 106 ? -12.303 -7.441 -3.264 1.00 90.75 106 PRO A C 1
ATOM 874 O O . PRO A 1 106 ? -11.934 -8.388 -2.573 1.00 90.75 106 PRO A O 1
ATOM 877 N N . LEU A 1 107 ? -11.820 -6.207 -3.071 1.00 93.25 107 LEU A N 1
ATOM 878 C CA . LEU A 1 107 ? -10.821 -5.894 -2.050 1.00 93.25 107 LEU A CA 1
ATOM 879 C C . LEU A 1 107 ? -11.373 -6.152 -0.644 1.00 93.25 107 LEU A C 1
ATOM 881 O O . LEU A 1 107 ? -12.328 -5.501 -0.221 1.00 93.25 107 LEU A O 1
ATOM 885 N N . GLY A 1 108 ? -10.741 -7.063 0.094 1.00 90.62 108 GLY A N 1
ATOM 886 C CA . GLY A 1 108 ? -11.174 -7.449 1.435 1.00 90.62 108 GLY A CA 1
ATOM 887 C C . GLY A 1 108 ? -12.455 -8.289 1.458 1.00 90.62 108 GLY A C 1
ATOM 888 O O . GLY A 1 108 ? -13.065 -8.416 2.519 1.00 90.62 108 GLY A O 1
ATOM 889 N N . GLU A 1 109 ? -12.889 -8.848 0.322 1.00 88.19 109 GLU A N 1
ATOM 890 C CA . GLU A 1 109 ? -13.938 -9.872 0.293 1.00 88.19 109 GLU A CA 1
ATOM 891 C C . GLU A 1 109 ? -13.380 -11.238 0.728 1.00 88.19 109 GLU A C 1
ATOM 893 O O . GLU A 1 109 ? -12.213 -11.560 0.496 1.00 88.19 109 GLU A O 1
ATOM 898 N N . ILE A 1 110 ? -14.231 -12.065 1.350 1.00 83.25 110 ILE A N 1
ATOM 899 C CA . ILE A 1 110 ? -13.865 -13.418 1.792 1.00 83.25 110 ILE A CA 1
ATOM 900 C C . ILE A 1 110 ? -13.465 -14.266 0.581 1.00 83.25 110 ILE A C 1
ATOM 902 O O . ILE A 1 110 ? -14.268 -14.512 -0.320 1.00 83.25 110 ILE A O 1
ATOM 906 N N . GLY A 1 111 ? -12.239 -14.778 0.615 1.00 79.25 111 GLY A N 1
ATOM 907 C CA . GLY A 1 111 ? -11.644 -15.569 -0.454 1.00 79.25 111 GLY A CA 1
ATOM 908 C C . GLY A 1 111 ? -10.241 -15.070 -0.781 1.00 79.25 111 GLY A C 1
ATOM 909 O O . GLY A 1 111 ? -9.751 -14.111 -0.191 1.00 79.25 111 GLY A O 1
ATOM 910 N N . ALA A 1 112 ? -9.585 -15.737 -1.726 1.00 79.50 112 ALA A N 1
ATOM 911 C CA . ALA A 1 112 ? -8.296 -15.273 -2.215 1.00 79.50 112 ALA A CA 1
ATOM 912 C C . ALA A 1 112 ? -8.475 -14.009 -3.067 1.00 79.50 112 ALA A C 1
ATOM 914 O O . ALA A 1 112 ? -9.436 -13.907 -3.837 1.00 79.50 112 ALA A O 1
ATOM 915 N N . PHE A 1 113 ? -7.504 -13.096 -2.990 1.00 91.69 113 PHE A N 1
ATOM 916 C CA . PHE A 1 113 ? -7.394 -11.979 -3.923 1.00 91.69 113 PHE A CA 1
ATOM 917 C C . PHE A 1 113 ? -7.486 -12.498 -5.368 1.00 91.69 113 PHE A C 1
ATOM 919 O O . PHE A 1 113 ? -6.680 -13.319 -5.805 1.00 91.69 113 PHE A O 1
ATOM 926 N N . ASN A 1 114 ? -8.498 -12.045 -6.106 1.00 91.56 114 ASN A N 1
ATOM 927 C CA . ASN A 1 114 ? -8.825 -12.556 -7.442 1.00 91.56 114 ASN A CA 1
ATOM 928 C C . ASN A 1 114 ? -8.151 -11.772 -8.584 1.00 91.56 114 ASN A C 1
ATOM 930 O O . ASN A 1 114 ? -8.359 -12.091 -9.758 1.00 91.56 114 ASN A O 1
ATOM 934 N N . GLY A 1 115 ? -7.336 -10.768 -8.254 1.00 92.69 115 GLY A N 1
ATOM 935 C CA . GLY A 1 115 ? -6.498 -10.061 -9.212 1.00 92.69 115 GLY A CA 1
ATOM 936 C C . GLY A 1 115 ? -5.277 -10.891 -9.604 1.00 92.69 115 GLY A C 1
ATOM 937 O O . GLY A 1 115 ? -4.705 -11.616 -8.793 1.00 92.69 115 GLY A O 1
ATOM 938 N N . LYS A 1 116 ? -4.850 -10.785 -10.864 1.00 97.12 116 LYS A N 1
ATOM 939 C CA . LYS A 1 116 ? -3.610 -11.424 -11.319 1.00 97.12 116 LYS A CA 1
ATOM 940 C C . LYS A 1 116 ? -2.435 -10.539 -10.937 1.00 97.12 116 LYS A C 1
ATOM 942 O O . LYS A 1 116 ? -2.403 -9.390 -11.353 1.00 97.12 116 LYS A O 1
ATOM 947 N N . VAL A 1 117 ? -1.481 -11.063 -10.184 1.00 98.31 117 VAL A N 1
ATOM 948 C CA . VAL A 1 117 ? -0.292 -10.320 -9.748 1.00 98.31 117 VAL A CA 1
ATOM 949 C C . VAL A 1 117 ? 0.868 -10.609 -10.701 1.00 98.31 117 VAL A C 1
ATOM 951 O O . VAL A 1 117 ? 1.001 -11.733 -11.193 1.00 98.31 117 VAL A O 1
ATOM 954 N N . ALA A 1 118 ? 1.683 -9.599 -11.000 1.00 98.25 118 ALA A N 1
ATOM 955 C CA . ALA A 1 118 ? 2.905 -9.777 -11.772 1.00 98.25 118 ALA A CA 1
ATOM 956 C C . ALA A 1 118 ? 3.873 -10.714 -11.030 1.00 98.25 118 ALA A C 1
ATOM 958 O O . ALA A 1 118 ? 4.057 -10.616 -9.820 1.00 98.25 118 ALA A O 1
ATOM 959 N N . THR A 1 119 ? 4.503 -11.639 -11.751 1.00 97.69 119 THR A N 1
ATOM 960 C CA . THR A 1 119 ? 5.458 -12.577 -11.149 1.00 97.69 119 THR A CA 1
ATOM 961 C C . THR A 1 119 ? 6.797 -11.897 -10.884 1.00 97.69 119 THR A C 1
ATOM 963 O O . THR A 1 119 ? 7.113 -10.866 -11.481 1.00 97.69 119 THR A O 1
ATOM 966 N N . ILE A 1 120 ? 7.611 -12.468 -9.994 1.00 96.19 120 ILE A N 1
ATOM 967 C CA . ILE A 1 120 ? 8.887 -11.877 -9.554 1.00 96.19 120 ILE A CA 1
ATOM 968 C C . ILE A 1 120 ? 9.875 -11.601 -10.707 1.00 96.19 120 ILE A C 1
ATOM 970 O O . ILE A 1 120 ? 10.685 -10.683 -10.624 1.00 96.19 120 ILE A O 1
ATOM 974 N N . ASP A 1 121 ? 9.776 -12.355 -11.803 1.00 97.00 121 ASP A N 1
ATOM 975 C CA . ASP A 1 121 ? 10.597 -12.258 -13.014 1.00 97.00 121 ASP A CA 1
ATOM 976 C C . ASP A 1 121 ? 10.065 -11.261 -14.063 1.00 97.00 121 ASP A C 1
ATOM 978 O O . ASP A 1 121 ? 10.743 -10.974 -15.051 1.00 97.00 121 ASP A O 1
ATOM 982 N N . MET A 1 122 ? 8.873 -10.691 -13.854 1.00 98.19 122 MET A N 1
ATOM 983 C CA . MET A 1 122 ? 8.301 -9.681 -14.743 1.00 98.19 122 MET A CA 1
ATOM 984 C C . MET A 1 122 ? 8.783 -8.277 -14.381 1.00 98.19 122 MET A C 1
ATOM 986 O O . MET A 1 122 ? 8.571 -7.795 -13.270 1.00 98.19 122 MET A O 1
ATOM 990 N N . SER A 1 123 ? 9.358 -7.573 -15.355 1.00 98.38 123 SER A N 1
ATOM 991 C CA . SER A 1 123 ? 9.634 -6.138 -15.245 1.00 98.38 123 SER A CA 1
ATOM 992 C C . SER A 1 123 ? 8.326 -5.350 -15.205 1.00 98.38 123 SER A C 1
ATOM 994 O O . SER A 1 123 ? 7.594 -5.324 -16.200 1.00 98.38 123 SER A O 1
ATOM 996 N N . THR A 1 124 ? 8.046 -4.683 -14.087 1.00 98.56 124 THR A N 1
ATOM 997 C CA . THR A 1 124 ? 6.797 -3.945 -13.864 1.00 98.56 124 THR A CA 1
ATOM 998 C C . THR A 1 124 ? 6.919 -2.435 -13.992 1.00 98.56 124 THR A C 1
ATOM 1000 O O . THR A 1 124 ? 5.917 -1.781 -14.271 1.00 98.56 124 THR A O 1
ATOM 1003 N N . CYS A 1 125 ? 8.133 -1.892 -13.910 1.00 98.00 125 CYS A N 1
ATOM 1004 C CA . CYS A 1 125 ? 8.407 -0.470 -14.075 1.00 98.00 125 CYS A CA 1
ATOM 1005 C C . CYS A 1 125 ? 9.515 -0.191 -15.101 1.00 98.00 125 CYS A C 1
ATOM 1007 O O . CYS A 1 125 ? 10.353 -1.031 -15.423 1.00 98.00 125 CYS A O 1
ATOM 1009 N N . LEU A 1 126 ? 9.521 1.040 -15.595 1.00 97.06 126 LEU A N 1
ATOM 1010 C CA . LEU A 1 126 ? 10.557 1.684 -16.387 1.00 97.06 126 LEU A CA 1
ATOM 1011 C C . LEU A 1 126 ? 11.259 2.727 -15.509 1.00 97.06 126 LEU A C 1
ATOM 1013 O O . LEU A 1 126 ? 10.679 3.234 -14.550 1.00 97.06 126 LEU A O 1
ATOM 1017 N N . ASN A 1 127 ? 12.504 3.070 -15.838 1.00 94.88 127 ASN A N 1
ATOM 1018 C CA . ASN A 1 127 ? 13.204 4.148 -15.139 1.00 94.88 127 ASN A CA 1
ATOM 1019 C C . ASN A 1 127 ? 12.478 5.477 -15.360 1.00 94.88 127 ASN A C 1
ATOM 1021 O O . ASN A 1 127 ? 12.254 5.880 -16.504 1.00 94.88 127 ASN A O 1
ATOM 1025 N N . CYS A 1 128 ? 12.187 6.190 -14.281 1.00 92.62 128 CYS A N 1
ATOM 1026 C CA . CYS A 1 128 ? 11.673 7.545 -14.375 1.00 92.62 128 CYS A CA 1
ATOM 1027 C C . CYS A 1 128 ? 12.782 8.493 -14.842 1.00 92.62 128 CYS A C 1
ATOM 1029 O O . CYS A 1 128 ? 13.888 8.512 -14.297 1.00 92.62 128 CYS A O 1
ATOM 1031 N N . THR A 1 129 ? 12.492 9.299 -15.859 1.00 75.81 129 THR A N 1
ATOM 1032 C CA . THR A 1 129 ? 13.413 10.326 -16.352 1.00 75.81 129 THR A CA 1
ATOM 1033 C C . THR A 1 129 ? 13.319 11.568 -15.479 1.00 75.81 129 THR A C 1
ATOM 1035 O O . THR A 1 129 ? 12.231 12.091 -15.259 1.00 75.81 129 THR A O 1
ATOM 1038 N N . ASN A 1 130 ? 14.453 12.047 -14.981 1.00 70.94 130 ASN A N 1
ATOM 1039 C CA . ASN A 1 130 ? 14.507 13.113 -13.990 1.00 70.94 130 ASN A CA 1
ATOM 1040 C C . ASN A 1 130 ? 14.762 14.481 -14.653 1.00 70.94 130 ASN A C 1
ATOM 1042 O O . ASN A 1 130 ? 15.789 14.617 -15.319 1.00 70.94 130 ASN A O 1
ATOM 1046 N N . PRO A 1 131 ? 13.896 15.501 -14.486 1.00 54.72 131 PRO A N 1
ATOM 1047 C CA . PRO A 1 131 ? 14.218 16.839 -14.966 1.00 54.72 131 PRO A CA 1
ATOM 1048 C C . PRO A 1 131 ? 15.127 17.644 -14.024 1.00 54.72 131 PRO A C 1
ATOM 1050 O O . PRO A 1 131 ? 15.831 18.495 -14.548 1.00 54.72 131 PRO A O 1
ATOM 1053 N N . ASN A 1 132 ? 15.133 17.443 -12.686 1.00 49.81 132 ASN A N 1
ATOM 1054 C CA . ASN A 1 132 ? 15.706 18.470 -11.781 1.00 49.81 132 ASN A CA 1
ATOM 1055 C C . ASN A 1 132 ? 16.355 18.071 -10.430 1.00 49.81 132 ASN A C 1
ATOM 1057 O O . ASN A 1 132 ? 16.939 18.959 -9.817 1.00 49.81 132 ASN A O 1
ATOM 1061 N N . SER A 1 133 ? 16.355 16.824 -9.946 1.00 56.59 133 SER A N 1
ATOM 1062 C CA . SER A 1 133 ? 17.345 16.367 -8.936 1.00 56.59 133 SER A CA 1
ATOM 1063 C C . SER A 1 133 ? 17.190 14.877 -8.662 1.00 56.59 133 SER A C 1
ATOM 1065 O O . SER A 1 133 ? 16.071 14.392 -8.524 1.00 56.59 133 SER A O 1
ATOM 1067 N N . ALA A 1 134 ? 18.304 14.149 -8.521 1.00 62.09 134 ALA A N 1
ATOM 1068 C CA . ALA A 1 134 ? 18.356 12.696 -8.278 1.00 62.09 134 ALA A CA 1
ATOM 1069 C C . ALA A 1 134 ? 17.523 12.198 -7.073 1.00 62.09 134 ALA A C 1
ATOM 1071 O O . ALA A 1 134 ? 17.328 10.994 -6.920 1.00 62.09 134 ALA A O 1
ATOM 1072 N N . GLU A 1 135 ? 17.038 13.114 -6.238 1.00 67.38 135 GLU A N 1
ATOM 1073 C CA . GLU A 1 135 ? 16.285 12.865 -5.010 1.00 67.38 135 GLU A CA 1
ATOM 1074 C C . GLU A 1 135 ? 14.761 12.898 -5.217 1.00 67.38 135 GLU A C 1
ATOM 1076 O O . GLU A 1 135 ? 14.039 12.233 -4.482 1.00 67.38 135 GLU A O 1
ATOM 1081 N N . ASN A 1 136 ? 14.262 13.627 -6.225 1.00 78.44 136 ASN A N 1
ATOM 1082 C CA . ASN A 1 136 ? 12.831 13.878 -6.423 1.00 78.44 136 ASN A CA 1
ATOM 1083 C C . ASN A 1 136 ? 12.395 13.429 -7.822 1.00 78.44 136 ASN A C 1
ATOM 1085 O O . ASN A 1 136 ? 12.550 14.160 -8.802 1.00 78.44 136 ASN A O 1
ATOM 1089 N N . TYR A 1 137 ? 11.841 12.223 -7.923 1.00 87.75 137 TYR A N 1
ATOM 1090 C CA . TYR A 1 137 ? 11.337 11.703 -9.192 1.00 87.75 137 TYR A CA 1
ATOM 1091 C C . TYR A 1 137 ? 9.898 12.149 -9.425 1.00 87.75 137 TYR A C 1
ATOM 1093 O O . TYR A 1 137 ? 9.064 12.038 -8.537 1.00 87.75 137 TYR A O 1
ATOM 1101 N N . VAL A 1 138 ? 9.600 12.599 -10.642 1.00 91.94 138 VAL A N 1
ATOM 1102 C CA . VAL A 1 138 ? 8.231 12.620 -11.164 1.00 91.94 138 VAL A CA 1
ATOM 1103 C C . VAL A 1 138 ? 8.153 11.493 -12.178 1.00 91.94 138 VAL A C 1
ATOM 1105 O O . VAL A 1 138 ? 8.820 11.529 -13.212 1.00 91.94 138 VAL A O 1
ATOM 1108 N N . CYS A 1 139 ? 7.386 10.466 -11.847 1.00 94.00 139 CYS A N 1
ATOM 1109 C CA . CYS A 1 139 ? 7.262 9.266 -12.655 1.00 94.00 139 CYS A CA 1
ATOM 1110 C C . CYS A 1 139 ? 5.950 9.341 -13.424 1.00 94.00 139 CYS A C 1
ATOM 1112 O O . CYS A 1 139 ? 4.881 9.222 -12.835 1.00 94.00 139 CYS A O 1
ATOM 1114 N N . VAL A 1 140 ? 6.031 9.603 -14.726 1.00 92.81 140 VAL A N 1
ATOM 1115 C CA . VAL A 1 140 ? 4.875 9.616 -15.632 1.00 92.81 140 VAL A CA 1
ATOM 1116 C C . VAL A 1 140 ? 4.987 8.409 -16.545 1.00 92.81 140 VAL A C 1
ATOM 1118 O O . VAL A 1 140 ? 6.041 8.204 -17.144 1.00 92.81 140 VAL A O 1
ATOM 1121 N N . ASP A 1 141 ? 3.919 7.612 -16.616 1.00 93.88 141 ASP A N 1
ATOM 1122 C CA . ASP A 1 141 ? 3.819 6.421 -17.470 1.00 93.88 141 ASP A CA 1
ATOM 1123 C C . ASP A 1 141 ? 5.005 5.444 -17.320 1.00 93.88 141 ASP A C 1
ATOM 1125 O O . ASP A 1 141 ? 5.438 4.798 -18.277 1.00 93.88 141 ASP A O 1
ATOM 1129 N N . ASN A 1 142 ? 5.553 5.333 -16.105 1.00 96.75 142 ASN A N 1
ATOM 1130 C CA . ASN A 1 142 ? 6.668 4.433 -15.812 1.00 96.75 142 ASN A CA 1
ATOM 1131 C C . ASN A 1 142 ? 6.214 2.982 -15.608 1.00 96.75 142 ASN A C 1
ATOM 1133 O O . ASN A 1 142 ? 7.046 2.086 -15.704 1.00 96.75 142 ASN A O 1
ATOM 1137 N N . ILE A 1 143 ? 4.936 2.712 -15.337 1.00 98.38 143 ILE A N 1
ATOM 1138 C CA . ILE A 1 143 ? 4.450 1.332 -15.245 1.00 98.38 143 ILE A CA 1
ATOM 1139 C C . ILE A 1 143 ? 4.562 0.688 -16.622 1.00 98.38 143 ILE A C 1
ATOM 1141 O O . ILE A 1 143 ? 4.108 1.247 -17.622 1.00 98.38 143 ILE A O 1
ATOM 1145 N N . ASN A 1 144 ? 5.167 -0.499 -16.686 1.00 98.06 144 ASN A N 1
ATOM 1146 C CA . ASN A 1 144 ? 5.366 -1.206 -17.942 1.00 98.06 144 ASN A CA 1
ATOM 1147 C C . ASN A 1 144 ? 4.007 -1.370 -18.655 1.00 98.06 144 ASN A C 1
ATOM 1149 O O . ASN A 1 144 ? 3.105 -2.013 -18.109 1.00 98.06 144 ASN A O 1
ATOM 1153 N N . PRO A 1 145 ? 3.845 -0.859 -19.893 1.00 97.44 145 PRO A N 1
ATOM 1154 C CA . PRO A 1 145 ? 2.558 -0.873 -20.585 1.00 97.44 145 PRO A CA 1
ATOM 1155 C C . PRO A 1 145 ? 1.944 -2.267 -20.747 1.00 97.44 145 PRO A C 1
ATOM 1157 O O . PRO A 1 145 ? 0.729 -2.397 -20.893 1.00 97.44 145 PRO A O 1
ATOM 1160 N N . THR A 1 146 ? 2.763 -3.324 -20.745 1.00 97.56 146 THR A N 1
ATOM 1161 C CA . THR A 1 146 ? 2.276 -4.709 -20.811 1.00 97.56 146 THR A CA 1
ATOM 1162 C C . THR A 1 146 ? 1.558 -5.117 -19.527 1.00 97.56 146 THR A C 1
ATOM 1164 O O . THR A 1 146 ? 0.510 -5.748 -19.621 1.00 97.56 146 THR A O 1
ATOM 1167 N N . ILE A 1 147 ? 2.058 -4.700 -18.359 1.00 98.38 147 ILE A N 1
ATOM 1168 C CA . ILE A 1 147 ? 1.439 -4.962 -17.050 1.00 98.38 147 ILE A CA 1
ATOM 1169 C C . ILE A 1 147 ? 0.040 -4.353 -17.004 1.00 98.38 147 ILE A C 1
ATOM 1171 O O . ILE A 1 147 ? -0.935 -5.070 -16.779 1.00 98.38 147 ILE A O 1
ATOM 1175 N N . ASN A 1 148 ? -0.084 -3.068 -17.353 1.00 97.12 148 ASN A N 1
ATOM 1176 C CA . ASN A 1 148 ? -1.383 -2.394 -17.364 1.00 97.12 148 ASN A CA 1
ATOM 1177 C C . ASN A 1 148 ? -2.334 -2.978 -18.420 1.00 97.12 148 ASN A C 1
ATOM 1179 O O . ASN A 1 148 ? -3.510 -3.202 -18.139 1.00 97.12 148 ASN A O 1
ATOM 1183 N N . ARG A 1 149 ? -1.838 -3.294 -19.626 1.00 97.06 149 ARG A N 1
ATOM 1184 C CA . ARG A 1 149 ? -2.655 -3.899 -20.696 1.00 97.06 149 ARG A CA 1
ATOM 1185 C C . ARG A 1 149 ? -3.181 -5.284 -20.321 1.00 97.06 149 ARG A C 1
ATOM 1187 O O . ARG A 1 149 ? -4.297 -5.630 -20.694 1.00 97.06 149 ARG A O 1
ATOM 1194 N N . GLN A 1 150 ? -2.377 -6.077 -19.617 1.00 97.44 150 GLN A N 1
ATOM 1195 C CA . GLN A 1 150 ? -2.757 -7.410 -19.148 1.00 97.44 150 GLN A CA 1
ATOM 1196 C C . GLN A 1 150 ? -3.537 -7.382 -17.828 1.00 97.44 150 GLN A C 1
ATOM 1198 O O . GLN A 1 150 ? -3.968 -8.442 -17.374 1.00 97.44 150 GLN A O 1
ATOM 1203 N N . LYS A 1 151 ? -3.739 -6.190 -17.243 1.00 96.75 151 LYS A N 1
ATOM 1204 C CA . LYS A 1 151 ? -4.374 -5.991 -15.934 1.00 96.75 151 LYS A CA 1
ATOM 1205 C C . LYS A 1 151 ? -3.697 -6.831 -14.848 1.00 96.75 151 LYS A C 1
ATOM 1207 O O . LYS A 1 151 ? -4.356 -7.508 -14.061 1.00 96.75 151 LYS A O 1
ATOM 1212 N N . LEU A 1 152 ? -2.364 -6.824 -14.869 1.00 98.50 152 LEU A N 1
ATOM 1213 C CA . LEU A 1 152 ? -1.550 -7.410 -13.816 1.00 98.50 152 LEU A CA 1
ATOM 1214 C C . LEU A 1 152 ? -1.326 -6.367 -12.720 1.00 98.50 152 LEU A C 1
ATOM 1216 O O . LEU A 1 15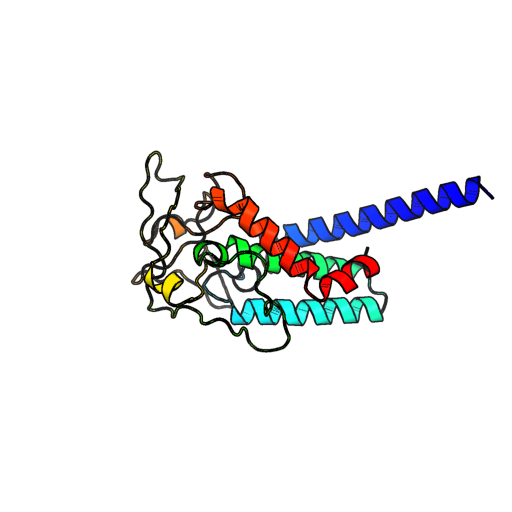2 ? -0.932 -5.237 -13.006 1.00 98.50 152 LEU A O 1
ATOM 1220 N N . PHE A 1 153 ? -1.561 -6.759 -11.476 1.00 98.69 153 PHE A N 1
ATOM 1221 C CA . PHE A 1 153 ? -1.246 -5.968 -10.301 1.00 98.69 153 PHE A CA 1
ATOM 1222 C C . PHE A 1 153 ? 0.263 -5.969 -10.047 1.00 98.69 153 PHE A C 1
ATOM 1224 O O . PHE A 1 153 ? 0.906 -7.018 -10.076 1.00 98.69 153 PHE A O 1
ATOM 1231 N N . THR A 1 154 ? 0.808 -4.789 -9.777 1.00 98.81 154 THR A N 1
ATOM 1232 C CA . THR A 1 154 ? 2.157 -4.570 -9.245 1.00 98.81 154 THR A CA 1
ATOM 1233 C C . THR A 1 154 ? 2.071 -3.519 -8.146 1.00 98.81 154 THR A C 1
ATOM 1235 O O . THR A 1 154 ? 1.163 -2.685 -8.163 1.00 98.81 154 THR A O 1
ATOM 1238 N N . SER A 1 155 ? 3.032 -3.521 -7.231 1.00 98.75 155 SER A N 1
ATOM 1239 C CA . SER A 1 155 ? 3.192 -2.472 -6.224 1.00 98.75 155 SER A CA 1
ATOM 1240 C C . SER A 1 155 ? 4.661 -2.133 -5.984 1.00 98.75 155 SER A C 1
ATOM 1242 O O . SER A 1 155 ? 5.549 -2.690 -6.643 1.00 98.75 155 SER A O 1
ATOM 1244 N N . GLY A 1 156 ? 4.905 -1.148 -5.123 1.00 98.38 156 GLY A N 1
ATOM 1245 C CA . GLY A 1 156 ? 6.239 -0.682 -4.779 1.00 98.38 156 GLY A CA 1
ATOM 1246 C C . GLY A 1 156 ? 6.973 -1.647 -3.854 1.00 98.38 156 GLY A C 1
ATOM 1247 O O . GLY A 1 156 ? 6.386 -2.235 -2.962 1.00 98.38 156 GLY A O 1
ATOM 1248 N N . TYR A 1 157 ? 8.273 -1.818 -4.062 1.00 98.56 157 TYR A N 1
ATOM 1249 C CA . TYR A 1 157 ? 9.169 -2.400 -3.062 1.00 98.56 157 TYR A CA 1
ATOM 1250 C C . TYR A 1 157 ? 9.791 -1.266 -2.239 1.00 98.56 157 TYR A C 1
ATOM 1252 O O . TYR A 1 157 ? 10.178 -0.253 -2.824 1.00 98.56 157 TYR A O 1
ATOM 1260 N N . PHE A 1 158 ? 9.921 -1.440 -0.924 1.00 97.12 158 PHE A N 1
ATOM 1261 C CA . PHE A 1 158 ? 10.526 -0.465 -0.006 1.00 97.12 158 PHE A CA 1
ATOM 1262 C C . PHE A 1 158 ? 11.763 -1.065 0.690 1.00 97.12 158 PHE A C 1
ATOM 1264 O O . PHE A 1 158 ? 12.026 -2.267 0.605 1.00 97.12 158 PHE A O 1
ATOM 1271 N N . GLY A 1 159 ? 12.580 -0.229 1.333 1.00 94.62 159 GLY A N 1
ATOM 1272 C CA . GLY A 1 159 ? 13.770 -0.673 2.070 1.00 94.62 159 GLY A CA 1
ATOM 1273 C C . GLY A 1 159 ? 13.437 -1.425 3.365 1.00 94.62 159 GLY A C 1
ATOM 1274 O O . GLY A 1 159 ? 12.407 -1.181 3.979 1.00 94.62 159 GLY A O 1
ATOM 1275 N N . ASP A 1 160 ? 14.329 -2.322 3.800 1.00 94.06 160 ASP A N 1
ATOM 1276 C CA . ASP A 1 160 ? 14.261 -3.008 5.104 1.00 94.06 160 ASP A CA 1
ATOM 1277 C C . ASP A 1 160 ? 12.939 -3.751 5.396 1.00 94.06 160 ASP A C 1
ATOM 1279 O O . ASP A 1 160 ? 12.524 -3.869 6.553 1.00 94.06 160 ASP A O 1
ATOM 1283 N N . GLN A 1 161 ? 12.280 -4.263 4.352 1.00 97.12 161 GLN A N 1
ATOM 1284 C CA . GLN A 1 161 ? 11.044 -5.034 4.472 1.00 97.12 161 GLN A CA 1
ATOM 1285 C C . GLN A 1 161 ? 11.312 -6.485 4.887 1.00 97.12 161 GLN A C 1
ATOM 1287 O O . GLN A 1 161 ? 12.250 -7.123 4.402 1.00 97.12 161 GLN A O 1
ATOM 1292 N N . PHE A 1 162 ? 10.448 -7.025 5.748 1.00 97.69 162 PHE A N 1
ATOM 1293 C CA . PHE A 1 162 ? 10.481 -8.417 6.196 1.00 97.69 162 PHE A CA 1
ATOM 1294 C C . PHE A 1 162 ? 9.064 -8.984 6.297 1.00 97.69 162 PHE A C 1
ATOM 1296 O O . PHE A 1 162 ? 8.154 -8.324 6.796 1.00 97.69 162 PHE A O 1
ATOM 1303 N N . GLU A 1 163 ? 8.883 -10.230 5.874 1.00 97.44 163 GLU A N 1
ATOM 1304 C CA . GLU A 1 163 ? 7.617 -10.956 5.959 1.00 97.44 163 GLU A CA 1
ATOM 1305 C C . GLU A 1 163 ? 7.890 -12.388 6.423 1.00 97.44 163 GLU A C 1
ATOM 1307 O O . GLU A 1 163 ? 8.784 -13.039 5.892 1.00 97.44 163 GLU A O 1
ATOM 1312 N N . ASP A 1 164 ? 7.133 -12.881 7.408 1.00 94.31 164 ASP A N 1
ATOM 1313 C CA . ASP A 1 164 ? 7.353 -14.203 8.025 1.00 94.31 164 ASP A CA 1
ATOM 1314 C C . ASP A 1 164 ? 8.822 -14.462 8.430 1.00 94.31 164 ASP A C 1
ATOM 1316 O O . ASP A 1 164 ? 9.367 -15.537 8.195 1.00 94.31 164 ASP A O 1
ATOM 1320 N N . ASP A 1 165 ? 9.452 -13.450 9.035 1.00 92.56 165 ASP A N 1
ATOM 1321 C CA . ASP A 1 165 ? 10.857 -13.436 9.476 1.00 92.56 165 ASP A CA 1
ATOM 1322 C C . ASP A 1 165 ? 11.907 -13.529 8.348 1.00 92.56 165 ASP A C 1
ATOM 1324 O O . ASP A 1 165 ? 13.101 -13.654 8.626 1.00 92.56 165 ASP A O 1
ATOM 1328 N N . GLU A 1 166 ? 11.498 -13.378 7.084 1.00 96.94 166 GLU A N 1
ATOM 1329 C CA . GLU A 1 166 ? 12.390 -13.371 5.920 1.00 96.94 166 GLU A CA 1
ATOM 1330 C C . GLU A 1 166 ? 12.464 -11.985 5.253 1.00 96.94 166 GLU A C 1
ATOM 1332 O O . GLU A 1 166 ? 11.441 -11.305 5.132 1.00 96.94 166 GLU A O 1
ATOM 1337 N N . PRO A 1 167 ? 13.647 -11.537 4.782 1.00 97.50 167 PRO A N 1
ATOM 1338 C CA . PRO A 1 167 ? 13.779 -10.263 4.083 1.00 97.50 167 PRO A CA 1
ATOM 1339 C C . PRO A 1 167 ? 13.035 -10.279 2.746 1.00 97.50 167 PRO A C 1
ATOM 1341 O O . PRO A 1 167 ? 13.207 -11.188 1.930 1.00 97.50 167 PRO A O 1
ATOM 1344 N N . VAL A 1 168 ? 12.282 -9.218 2.475 1.00 97.94 168 VAL A N 1
ATOM 1345 C CA . VAL A 1 168 ? 11.617 -8.992 1.191 1.00 97.94 168 VAL A CA 1
ATOM 1346 C C . VAL A 1 168 ? 12.374 -7.898 0.456 1.00 97.94 168 VAL A C 1
ATOM 1348 O O . VAL A 1 168 ? 12.321 -6.727 0.812 1.00 97.94 168 VAL A O 1
ATOM 1351 N N . LEU A 1 169 ? 13.137 -8.291 -0.562 1.00 97.25 169 LEU A N 1
ATOM 1352 C CA . LEU A 1 169 ? 14.025 -7.386 -1.286 1.00 97.25 169 LEU A CA 1
ATOM 1353 C C . LEU A 1 169 ? 13.504 -7.123 -2.693 1.00 97.25 169 LEU A C 1
ATOM 1355 O O . LEU A 1 169 ? 13.062 -8.044 -3.383 1.00 97.25 169 LEU A O 1
ATOM 1359 N N . LYS A 1 170 ? 13.659 -5.879 -3.155 1.00 97.81 170 LYS A N 1
ATOM 1360 C CA . LYS A 1 170 ? 13.498 -5.536 -4.569 1.00 97.81 170 LYS A CA 1
ATOM 1361 C C . LYS A 1 170 ? 14.462 -6.385 -5.418 1.00 97.81 170 LYS A C 1
ATOM 1363 O O . LYS A 1 170 ? 15.677 -6.303 -5.212 1.00 97.81 170 LYS A O 1
ATOM 1368 N N . PRO A 1 171 ? 13.970 -7.182 -6.385 1.00 96.81 171 PRO A N 1
ATOM 1369 C CA . PRO A 1 171 ? 14.828 -7.939 -7.291 1.00 96.81 171 PRO A CA 1
ATOM 1370 C C . PRO A 1 171 ? 15.778 -7.025 -8.070 1.00 96.81 171 PRO A C 1
ATOM 1372 O O . PRO A 1 171 ? 15.352 -6.048 -8.678 1.00 96.81 171 PRO A O 1
ATOM 1375 N N . THR A 1 172 ? 17.068 -7.359 -8.096 1.00 94.12 172 THR A N 1
ATOM 1376 C CA . THR A 1 172 ? 18.104 -6.521 -8.732 1.00 94.12 172 THR A CA 1
ATOM 1377 C C . THR A 1 172 ? 18.295 -6.802 -10.223 1.00 94.12 172 THR A C 1
ATOM 1379 O O . THR A 1 172 ? 18.875 -5.990 -10.942 1.00 94.12 172 THR A O 1
ATOM 1382 N N . ASN A 1 173 ? 17.816 -7.949 -10.707 1.00 94.62 173 ASN A N 1
ATOM 1383 C CA . ASN A 1 173 ? 17.935 -8.404 -12.095 1.00 94.62 173 ASN A CA 1
ATOM 1384 C C . ASN A 1 173 ? 16.677 -8.139 -12.943 1.00 94.62 173 ASN A C 1
ATOM 1386 O O . ASN A 1 173 ? 16.665 -8.464 -14.130 1.00 94.62 173 ASN A O 1
ATOM 1390 N N . VAL A 1 174 ? 15.625 -7.579 -12.344 1.00 97.00 174 VAL A N 1
ATOM 1391 C CA . VAL A 1 174 ? 14.318 -7.334 -12.966 1.00 97.00 174 VAL A CA 1
ATOM 1392 C C . VAL A 1 174 ? 13.891 -5.911 -12.632 1.00 97.00 174 VAL A C 1
ATOM 1394 O O . VAL A 1 174 ? 14.120 -5.434 -11.526 1.00 97.00 174 VAL A O 1
ATOM 1397 N N . LEU A 1 175 ? 13.258 -5.211 -13.574 1.00 97.94 175 LEU A N 1
ATOM 1398 C CA . LEU A 1 175 ? 12.836 -3.828 -13.356 1.00 97.94 175 LEU A CA 1
ATOM 1399 C C . LEU A 1 175 ? 11.516 -3.774 -12.580 1.00 97.94 175 LEU A C 1
ATOM 1401 O O . LEU A 1 175 ? 10.454 -3.520 -13.149 1.00 97.94 175 LEU A O 1
ATOM 1405 N N . LYS A 1 176 ? 11.584 -4.038 -11.275 1.00 98.44 176 LYS A N 1
ATOM 1406 C CA . LYS A 1 176 ? 10.458 -3.861 -10.354 1.00 98.44 176 LYS A CA 1
ATOM 1407 C C . LYS A 1 176 ? 10.308 -2.402 -9.939 1.00 98.44 176 LYS A C 1
ATOM 1409 O O . LYS A 1 176 ? 11.280 -1.640 -9.923 1.00 98.44 176 LYS A O 1
ATOM 1414 N N . CYS A 1 177 ? 9.078 -2.014 -9.631 1.00 98.12 177 CYS A N 1
ATOM 1415 C CA . CYS A 1 177 ? 8.775 -0.696 -9.095 1.00 98.12 177 CYS A CA 1
ATOM 1416 C C . CYS A 1 177 ? 9.310 -0.577 -7.668 1.00 98.12 177 CYS A C 1
ATOM 1418 O O . CYS A 1 177 ? 9.108 -1.463 -6.848 1.00 98.12 177 CYS A O 1
ATOM 1420 N N . SER A 1 178 ? 9.968 0.530 -7.356 1.00 97.94 178 SER A N 1
ATOM 1421 C CA . SER A 1 178 ? 10.109 0.953 -5.962 1.00 97.94 178 SER A CA 1
ATOM 1422 C C . SER A 1 178 ? 8.824 1.602 -5.475 1.00 97.94 178 SER A C 1
ATOM 1424 O O . SER A 1 178 ? 8.027 2.079 -6.286 1.00 97.94 178 SER A O 1
ATOM 1426 N N . HIS A 1 179 ? 8.644 1.676 -4.166 1.00 98.00 179 HIS A N 1
ATOM 1427 C CA . HIS A 1 179 ? 7.666 2.567 -3.563 1.00 98.00 179 HIS A CA 1
ATOM 1428 C C . HIS A 1 179 ? 7.998 4.018 -3.949 1.00 98.00 179 HIS A C 1
ATOM 1430 O O . HIS A 1 179 ? 7.190 4.731 -4.548 1.00 98.00 179 HIS A O 1
ATOM 1436 N N . GLY A 1 180 ? 9.250 4.419 -3.744 1.00 95.75 180 GLY A N 1
ATOM 1437 C CA . GLY A 1 180 ? 9.822 5.713 -4.090 1.00 95.75 180 GLY A CA 1
ATOM 1438 C C . GLY A 1 180 ? 9.657 6.776 -3.004 1.00 95.75 180 GLY A C 1
ATOM 1439 O O . GLY A 1 180 ? 9.186 6.504 -1.902 1.00 95.75 180 GLY A O 1
ATOM 1440 N N . GLY A 1 181 ? 10.041 8.011 -3.340 1.00 93.06 181 GLY A N 1
ATOM 1441 C CA . GLY A 1 181 ? 10.034 9.146 -2.411 1.00 93.06 181 GLY A CA 1
ATOM 1442 C C . GLY A 1 181 ? 11.295 9.237 -1.553 1.00 93.06 181 GLY A C 1
ATOM 1443 O O . GLY A 1 181 ? 12.076 8.293 -1.478 1.00 93.06 181 GLY A O 1
ATOM 1444 N N . LEU A 1 182 ? 11.503 10.383 -0.898 1.00 92.56 182 LEU A N 1
ATOM 1445 C CA . LEU A 1 182 ? 12.743 10.696 -0.171 1.00 92.56 182 LEU A CA 1
ATOM 1446 C C . LEU A 1 182 ? 13.132 9.688 0.930 1.00 92.56 182 LEU A C 1
ATOM 1448 O O . LEU A 1 182 ? 14.301 9.619 1.299 1.00 92.56 182 LEU A O 1
ATOM 1452 N N . LEU A 1 183 ? 12.188 8.908 1.452 1.00 92.12 183 LEU A N 1
ATOM 1453 C CA . LEU A 1 183 ? 12.456 7.936 2.517 1.00 92.12 183 LEU A CA 1
ATOM 1454 C C . LEU A 1 183 ? 12.723 6.514 2.000 1.00 92.12 183 LEU A C 1
ATOM 1456 O O . LEU A 1 183 ? 13.147 5.668 2.776 1.00 92.12 183 LEU A O 1
ATOM 1460 N N . ASP A 1 184 ? 12.528 6.257 0.703 1.00 95.25 184 ASP A N 1
ATOM 1461 C CA . ASP A 1 184 ? 12.779 4.947 0.099 1.00 95.25 184 ASP A CA 1
ATOM 1462 C C . ASP A 1 184 ? 14.118 4.917 -0.643 1.00 95.25 184 ASP A C 1
ATOM 1464 O O . ASP A 1 184 ? 14.238 5.449 -1.749 1.00 95.25 184 ASP A O 1
ATOM 1468 N N . GLU A 1 185 ? 15.124 4.256 -0.078 1.00 93.44 185 GLU A N 1
ATOM 1469 C CA . GLU A 1 185 ? 16.433 4.104 -0.725 1.00 93.44 185 GLU A CA 1
ATOM 1470 C C . GLU A 1 185 ? 16.399 3.179 -1.950 1.00 93.44 185 GLU A C 1
ATOM 1472 O O . GLU A 1 185 ? 17.242 3.295 -2.850 1.00 93.44 185 GLU A O 1
ATOM 1477 N N . THR A 1 186 ? 15.392 2.303 -2.069 1.00 95.69 186 THR A N 1
ATOM 1478 C CA . THR A 1 186 ? 15.257 1.445 -3.252 1.00 95.69 186 THR A CA 1
ATOM 1479 C C . THR A 1 186 ? 14.931 2.253 -4.509 1.00 95.69 186 THR A C 1
ATOM 1481 O O . THR A 1 186 ? 15.207 1.775 -5.613 1.00 95.69 186 THR A O 1
ATOM 1484 N N . ARG A 1 187 ? 14.455 3.507 -4.372 1.00 94.12 187 ARG A N 1
ATOM 1485 C CA . ARG A 1 187 ? 14.180 4.439 -5.486 1.00 94.12 187 ARG A CA 1
ATOM 1486 C C . ARG A 1 187 ? 15.365 4.641 -6.427 1.00 94.12 187 ARG A C 1
ATOM 1488 O O . ARG A 1 187 ? 15.181 5.046 -7.571 1.00 94.12 187 ARG A O 1
ATOM 1495 N N . HIS A 1 188 ? 16.585 4.413 -5.939 1.00 93.19 188 HIS A N 1
ATOM 1496 C CA . HIS A 1 188 ? 17.825 4.548 -6.701 1.00 93.19 188 HIS A CA 1
ATOM 1497 C C . HIS A 1 188 ? 18.216 3.268 -7.455 1.00 93.19 188 HIS A C 1
ATOM 1499 O O . HIS A 1 188 ? 19.103 3.298 -8.308 1.00 93.19 188 HIS A O 1
ATOM 1505 N N . GLN A 1 189 ? 17.556 2.145 -7.170 1.00 94.31 189 GLN A N 1
ATOM 1506 C CA . GLN A 1 189 ? 17.760 0.874 -7.856 1.00 94.31 189 GLN A CA 1
ATOM 1507 C C . GLN A 1 189 ? 16.884 0.806 -9.114 1.00 94.31 189 GLN A C 1
ATOM 1509 O O . GLN A 1 189 ? 15.745 1.263 -9.068 1.00 94.31 189 GLN A O 1
ATOM 1514 N N . PRO A 1 190 ? 17.331 0.185 -10.217 1.00 94.50 190 PRO A N 1
ATOM 1515 C CA . PRO A 1 190 ? 16.478 -0.064 -11.381 1.00 94.50 190 PRO A CA 1
ATOM 1516 C C . PRO A 1 190 ? 15.234 -0.916 -11.034 1.00 94.50 190 PRO A C 1
ATOM 1518 O O . PRO A 1 190 ? 15.359 -1.921 -10.349 1.00 94.50 190 PRO A O 1
ATOM 1521 N N . ALA A 1 191 ? 14.016 -0.582 -11.470 1.00 96.00 191 ALA A N 1
ATOM 1522 C CA . ALA A 1 191 ? 13.631 0.667 -12.126 1.00 96.00 191 ALA A CA 1
ATOM 1523 C C . ALA A 1 191 ? 13.675 1.853 -11.147 1.00 96.00 191 ALA A C 1
ATOM 1525 O O . ALA A 1 191 ? 13.055 1.796 -10.084 1.00 96.00 191 ALA A O 1
ATOM 1526 N N . VAL A 1 192 ? 14.404 2.905 -11.529 1.00 94.75 192 VAL A N 1
ATOM 1527 C CA . VAL A 1 192 ? 14.623 4.123 -10.737 1.00 94.75 192 VAL A CA 1
ATOM 1528 C C . VAL A 1 192 ? 13.332 4.936 -10.642 1.00 94.75 192 VAL A C 1
ATOM 1530 O O . VAL A 1 192 ? 12.628 5.091 -11.641 1.00 94.75 192 VAL A O 1
ATOM 1533 N N . GLY A 1 193 ? 13.063 5.507 -9.467 1.00 95.19 193 GLY A N 1
ATOM 1534 C CA . GLY A 1 193 ? 11.861 6.279 -9.159 1.00 95.19 193 GLY A CA 1
ATOM 1535 C C . GLY A 1 193 ? 10.936 5.526 -8.210 1.00 95.19 193 GLY A C 1
ATOM 1536 O O . GLY A 1 193 ? 11.378 5.068 -7.162 1.00 95.19 193 GLY A O 1
ATOM 1537 N N . GLY A 1 194 ? 9.655 5.416 -8.548 1.00 96.25 194 GLY A N 1
ATOM 1538 C CA . GLY A 1 194 ? 8.706 4.611 -7.785 1.00 96.25 194 GLY A CA 1
ATOM 1539 C C . GLY A 1 194 ? 7.266 4.798 -8.239 1.00 96.25 194 GLY A C 1
ATOM 1540 O O . GLY A 1 194 ? 7.033 5.444 -9.259 1.00 96.25 194 GLY A O 1
ATOM 1541 N N . ILE A 1 195 ? 6.329 4.216 -7.493 1.00 98.19 195 ILE A N 1
ATOM 1542 C CA . ILE A 1 195 ? 4.897 4.158 -7.828 1.00 98.19 195 ILE A CA 1
ATOM 1543 C C . ILE A 1 195 ? 3.991 4.867 -6.806 1.00 98.19 195 ILE A C 1
ATOM 1545 O O . ILE A 1 195 ? 2.819 5.102 -7.102 1.00 98.19 195 ILE A O 1
ATOM 1549 N N . ASN A 1 196 ? 4.491 5.219 -5.613 1.00 97.75 196 ASN A N 1
ATOM 1550 C CA . ASN A 1 196 ? 3.621 5.656 -4.518 1.00 97.75 196 ASN A CA 1
ATOM 1551 C C . ASN A 1 196 ? 2.924 7.005 -4.768 1.00 97.75 196 ASN A C 1
ATOM 1553 O O . ASN A 1 196 ? 3.425 7.887 -5.486 1.00 97.75 196 ASN A O 1
ATOM 1557 N N . LYS A 1 197 ? 1.763 7.156 -4.121 1.00 98.06 197 LYS A N 1
ATOM 1558 C CA . LYS A 1 197 ? 0.835 8.295 -4.238 1.00 98.06 197 LYS A CA 1
ATOM 1559 C C . LYS A 1 197 ? 0.386 8.810 -2.864 1.00 98.06 197 LYS A C 1
ATOM 1561 O O . LYS A 1 197 ? -0.674 9.434 -2.771 1.00 98.06 197 LYS A O 1
ATOM 1566 N N . ASP A 1 198 ? 1.152 8.534 -1.813 1.00 97.38 198 ASP A N 1
ATOM 1567 C CA . ASP A 1 198 ? 0.756 8.759 -0.412 1.00 97.38 198 ASP A CA 1
ATOM 1568 C C . ASP A 1 198 ? 0.410 10.209 -0.130 1.00 97.38 198 ASP A C 1
ATOM 1570 O O . ASP A 1 198 ? -0.561 10.511 0.559 1.00 97.38 198 ASP A O 1
ATOM 1574 N N . VAL A 1 199 ? 1.165 11.128 -0.732 1.00 96.12 199 VAL A N 1
ATOM 1575 C CA . VAL A 1 199 ? 0.955 12.562 -0.583 1.00 96.12 199 VAL A CA 1
ATOM 1576 C C . VAL A 1 199 ? 0.979 13.278 -1.927 1.00 96.12 199 VAL A C 1
ATOM 1578 O O . VAL A 1 199 ? 1.538 12.834 -2.926 1.00 96.12 199 VAL A O 1
ATOM 1581 N N . ASN A 1 200 ? 0.406 14.477 -1.952 1.00 95.50 200 ASN A N 1
ATOM 1582 C CA . ASN A 1 200 ? 0.338 15.313 -3.152 1.00 95.50 200 ASN A CA 1
ATOM 1583 C C . ASN A 1 200 ? 1.637 16.091 -3.460 1.00 95.50 200 ASN A C 1
ATOM 1585 O O . ASN A 1 200 ? 1.613 17.029 -4.264 1.00 95.50 200 ASN A O 1
ATOM 1589 N N . THR A 1 201 ? 2.772 15.701 -2.869 1.00 93.06 201 THR A N 1
ATOM 1590 C CA . THR A 1 201 ? 4.063 16.379 -3.049 1.00 93.06 201 THR A CA 1
ATOM 1591 C C . THR A 1 201 ? 5.102 15.471 -3.707 1.00 93.06 201 THR A C 1
ATOM 1593 O O . THR A 1 201 ? 5.298 14.329 -3.300 1.00 93.06 201 THR A O 1
ATOM 1596 N N . ILE A 1 202 ? 5.825 16.019 -4.691 1.00 90.81 202 ILE A N 1
ATOM 1597 C CA . ILE A 1 202 ? 6.854 15.304 -5.475 1.00 90.81 202 ILE A CA 1
ATOM 1598 C C . ILE A 1 202 ? 7.950 14.699 -4.581 1.00 90.81 202 ILE A C 1
ATOM 1600 O O . ILE A 1 202 ? 8.536 13.676 -4.912 1.00 90.81 202 ILE A O 1
ATOM 1604 N N . LYS A 1 203 ? 8.230 15.333 -3.436 1.00 91.62 203 LYS A N 1
ATOM 1605 C CA . LYS A 1 203 ? 9.298 14.928 -2.516 1.00 91.62 203 LYS A CA 1
ATOM 1606 C C . LYS A 1 203 ? 9.104 13.516 -1.955 1.00 91.62 203 LYS A C 1
ATOM 1608 O O . LYS A 1 203 ? 10.074 12.796 -1.744 1.00 91.62 203 LYS A O 1
ATOM 1613 N N . PHE A 1 204 ? 7.862 13.137 -1.685 1.00 93.44 204 PHE A N 1
ATOM 1614 C CA . PHE A 1 204 ? 7.542 11.870 -1.028 1.00 93.44 204 PHE A CA 1
ATOM 1615 C C . PHE A 1 204 ? 6.809 10.902 -1.956 1.00 93.44 204 PHE A C 1
ATOM 1617 O O . PHE A 1 204 ? 6.903 9.698 -1.755 1.00 93.44 204 PHE A O 1
ATOM 1624 N N . SER A 1 205 ? 6.177 11.406 -3.018 1.00 96.12 205 SER A N 1
ATOM 1625 C CA . SER A 1 205 ? 5.400 10.577 -3.934 1.00 96.12 205 SER A CA 1
ATOM 1626 C C . SER A 1 205 ? 5.786 10.820 -5.388 1.00 96.12 205 SER A C 1
ATOM 1628 O O . SER A 1 205 ? 5.456 11.872 -5.946 1.00 96.12 205 SER A O 1
ATOM 1630 N N . PRO A 1 206 ? 6.429 9.849 -6.060 1.00 95.69 206 PRO A N 1
ATOM 1631 C CA . PRO A 1 206 ? 6.738 9.979 -7.476 1.00 95.69 206 PRO A CA 1
ATOM 1632 C C . PRO A 1 206 ? 5.494 10.116 -8.359 1.00 95.69 206 PRO A C 1
ATOM 1634 O O . PRO A 1 206 ? 5.565 10.727 -9.429 1.00 95.69 206 PRO A O 1
ATOM 1637 N N . HIS A 1 207 ? 4.353 9.582 -7.900 1.00 96.69 207 HIS A N 1
ATOM 1638 C CA . HIS A 1 207 ? 3.045 9.673 -8.554 1.00 96.69 207 HIS A CA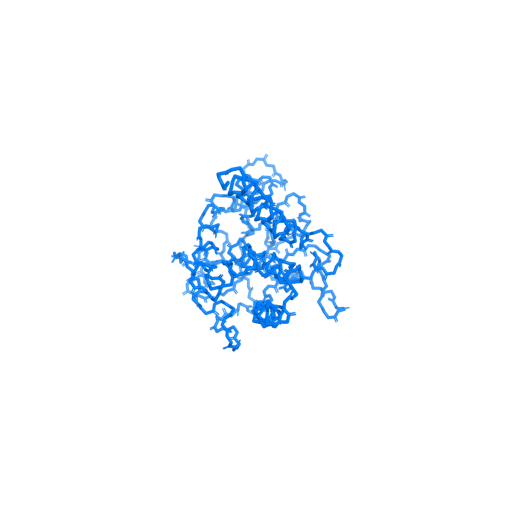 1
ATOM 1639 C C . HIS A 1 207 ? 2.113 10.646 -7.808 1.00 96.69 207 HIS A C 1
ATOM 1641 O O . HIS A 1 207 ? 0.895 10.474 -7.793 1.00 96.69 207 HIS A O 1
ATOM 1647 N N . HIS A 1 208 ? 2.658 11.705 -7.191 1.00 96.06 208 HIS A N 1
ATOM 1648 C CA . HIS A 1 208 ? 1.893 12.676 -6.391 1.00 96.06 208 HIS A CA 1
ATOM 1649 C C . HIS A 1 208 ? 0.640 13.250 -7.089 1.00 96.06 208 HIS A C 1
ATOM 1651 O O . HIS A 1 208 ? -0.334 13.621 -6.434 1.00 96.06 208 HIS A O 1
ATOM 1657 N N . TYR A 1 209 ? 0.640 13.331 -8.423 1.00 95.81 209 TYR A N 1
ATOM 1658 C CA . TYR A 1 209 ? -0.481 13.828 -9.223 1.00 95.81 209 TYR A CA 1
ATOM 1659 C C . TYR A 1 209 ? -1.694 12.875 -9.229 1.00 95.81 209 TYR A C 1
ATOM 1661 O O . TYR A 1 209 ? -2.815 13.319 -9.487 1.00 95.81 209 TYR A O 1
ATOM 1669 N N . HIS A 1 210 ? -1.503 11.602 -8.868 1.00 97.75 210 HIS A N 1
ATOM 1670 C CA . HIS A 1 210 ? -2.570 10.620 -8.667 1.00 97.75 210 HIS A CA 1
ATOM 1671 C C . HIS A 1 210 ? -3.079 10.539 -7.220 1.00 97.75 210 HIS A C 1
ATOM 1673 O O . HIS A 1 210 ? -4.101 9.894 -6.996 1.00 97.75 210 HIS A O 1
ATOM 1679 N N . HIS A 1 211 ? -2.458 11.232 -6.254 1.00 97.81 211 HIS A N 1
ATOM 1680 C CA . HIS A 1 211 ? -2.829 11.171 -4.830 1.00 97.81 211 HIS A CA 1
ATOM 1681 C C . HIS A 1 211 ? -4.340 11.325 -4.592 1.00 97.81 211 HIS A C 1
ATOM 1683 O O . HIS A 1 211 ? -4.978 10.491 -3.958 1.00 97.81 211 HIS A O 1
ATOM 1689 N N . LYS A 1 212 ? -4.957 12.359 -5.180 1.00 97.69 212 LYS A N 1
ATOM 1690 C CA . LYS A 1 212 ? -6.399 12.603 -5.019 1.00 97.69 212 LYS A CA 1
ATOM 1691 C C . LYS A 1 212 ? -7.260 11.480 -5.611 1.00 97.69 212 LYS A C 1
ATOM 1693 O O . LYS A 1 212 ? -8.328 11.189 -5.083 1.00 97.69 212 LYS A O 1
ATOM 1698 N N . GLN A 1 213 ? -6.830 10.882 -6.720 1.00 97.88 213 GLN A N 1
ATOM 1699 C CA . GLN A 1 213 ? -7.561 9.782 -7.353 1.00 97.88 213 GLN A CA 1
ATOM 1700 C C . GLN A 1 213 ? -7.475 8.513 -6.500 1.00 97.88 213 GLN A C 1
ATOM 1702 O O . GLN A 1 213 ? -8.508 7.894 -6.257 1.00 97.88 213 GLN A O 1
ATOM 1707 N N . ALA A 1 214 ? -6.287 8.195 -5.977 1.00 97.88 214 ALA A N 1
ATOM 1708 C CA . ALA A 1 214 ? -6.082 7.093 -5.041 1.00 97.88 214 ALA A CA 1
ATOM 1709 C C . ALA A 1 214 ? -6.921 7.268 -3.763 1.00 97.88 214 ALA A C 1
ATOM 1711 O O . ALA A 1 214 ? -7.679 6.373 -3.397 1.00 97.88 214 ALA A O 1
ATOM 1712 N N . ALA A 1 215 ? -6.887 8.457 -3.149 1.00 97.00 215 ALA A N 1
ATOM 1713 C CA . ALA A 1 215 ? -7.678 8.763 -1.957 1.00 97.00 215 ALA A CA 1
ATOM 1714 C C . ALA A 1 215 ? -9.191 8.616 -2.200 1.00 97.00 215 ALA A C 1
ATOM 1716 O O . ALA A 1 215 ? -9.905 8.033 -1.385 1.00 97.00 215 ALA A O 1
ATOM 1717 N N . ASN A 1 216 ? -9.694 9.093 -3.343 1.00 96.50 216 ASN A N 1
ATOM 1718 C CA . ASN A 1 216 ? -11.105 8.932 -3.696 1.00 96.50 216 ASN A CA 1
ATOM 1719 C C . ASN A 1 216 ? -11.496 7.456 -3.878 1.00 96.50 216 ASN A C 1
ATOM 1721 O O . ASN A 1 216 ? -12.571 7.061 -3.432 1.00 96.50 216 ASN A O 1
ATOM 1725 N N . ALA A 1 217 ? -10.636 6.645 -4.501 1.00 96.19 217 ALA A N 1
ATOM 1726 C CA . ALA A 1 217 ? -10.872 5.212 -4.662 1.00 96.19 217 ALA A CA 1
ATOM 1727 C C . ALA A 1 217 ? -10.872 4.478 -3.308 1.00 96.19 217 ALA A C 1
ATOM 1729 O O . ALA A 1 217 ? -11.741 3.639 -3.070 1.00 96.19 217 ALA A O 1
ATOM 1730 N N . ALA A 1 218 ? -9.983 4.857 -2.384 1.00 95.25 218 ALA A N 1
ATOM 1731 C CA . ALA A 1 218 ? -9.969 4.338 -1.015 1.00 95.25 218 ALA A CA 1
ATOM 1732 C C . ALA A 1 218 ? -11.262 4.675 -0.249 1.00 95.25 218 ALA A C 1
ATOM 1734 O O . ALA A 1 218 ? -11.856 3.804 0.394 1.00 95.25 218 ALA A O 1
ATOM 1735 N N . ILE A 1 219 ? -11.749 5.916 -0.366 1.00 93.06 219 ILE A N 1
ATOM 1736 C CA . ILE A 1 219 ? -13.036 6.344 0.209 1.00 93.06 219 ILE A CA 1
ATOM 1737 C C . ILE A 1 219 ? -14.191 5.532 -0.387 1.00 93.06 219 ILE A C 1
ATOM 1739 O O . ILE A 1 219 ? -15.053 5.044 0.338 1.00 93.06 219 ILE A O 1
ATOM 1743 N N . GLU A 1 220 ? -14.226 5.359 -1.708 1.00 92.75 220 GLU A N 1
ATOM 1744 C CA . GLU A 1 220 ? -15.264 4.558 -2.360 1.00 92.75 220 GLU A CA 1
ATOM 1745 C C . GLU A 1 220 ? -15.220 3.090 -1.911 1.00 92.75 220 GLU A C 1
ATOM 1747 O O . GLU A 1 220 ? -16.261 2.494 -1.632 1.00 92.75 220 GLU A O 1
ATOM 1752 N N . SER A 1 221 ? -14.023 2.516 -1.780 1.00 90.31 221 SER A N 1
ATOM 1753 C CA . SER A 1 221 ? -13.809 1.130 -1.351 1.00 90.31 221 SER A CA 1
ATOM 1754 C C . SER A 1 221 ? -14.310 0.891 0.066 1.00 90.31 221 SER A C 1
ATOM 1756 O O . SER A 1 221 ? -15.027 -0.071 0.326 1.00 90.31 221 SER A O 1
ATOM 1758 N N . THR A 1 222 ? -13.986 1.798 0.981 1.00 88.94 222 THR A N 1
ATOM 1759 C CA . THR A 1 222 ? -14.403 1.697 2.383 1.00 88.94 222 THR A CA 1
ATOM 1760 C C . THR A 1 222 ? -15.890 2.021 2.564 1.00 88.94 222 THR A C 1
ATOM 1762 O O . THR A 1 222 ? -16.544 1.439 3.423 1.00 88.94 222 THR A O 1
ATOM 1765 N N . ASN A 1 223 ? -16.483 2.840 1.693 1.00 82.56 223 ASN A N 1
ATOM 1766 C CA . ASN A 1 223 ? -17.932 3.068 1.679 1.00 82.56 223 ASN A CA 1
ATOM 1767 C C . ASN A 1 223 ? -18.732 1.918 1.031 1.00 82.56 223 ASN A C 1
ATOM 1769 O O . ASN A 1 223 ? -19.899 1.712 1.355 1.00 82.56 223 ASN A O 1
ATOM 1773 N N . SER A 1 224 ? -18.165 1.182 0.080 1.00 68.75 224 SER A N 1
ATOM 1774 C CA . SER A 1 224 ? -18.872 0.078 -0.593 1.00 68.75 224 SER A CA 1
ATOM 1775 C C . SER A 1 224 ? -18.754 -1.256 0.148 1.00 68.75 224 SER A C 1
ATOM 1777 O O . SER A 1 224 ? -19.642 -2.099 0.018 1.00 68.75 224 SER A O 1
ATOM 1779 N N . ASN A 1 225 ? -17.716 -1.418 0.970 1.00 59.97 225 ASN A N 1
ATOM 1780 C CA . ASN A 1 225 ? -17.496 -2.604 1.790 1.00 59.97 225 ASN A CA 1
ATOM 1781 C C . ASN A 1 225 ? -18.276 -2.571 3.118 1.00 59.97 225 ASN A C 1
ATOM 1783 O O . ASN A 1 225 ? -18.908 -1.581 3.502 1.00 59.97 225 ASN A O 1
ATOM 1787 N N . SER A 1 226 ? -18.196 -3.677 3.863 1.00 55.38 226 SER A N 1
ATOM 1788 C CA . SER A 1 226 ? -18.770 -3.874 5.205 1.00 55.38 226 SER A CA 1
ATOM 1789 C C . SER A 1 226 ? -18.454 -2.743 6.202 1.00 55.38 226 SER A C 1
ATOM 1791 O O . SER A 1 226 ? -19.187 -2.560 7.178 1.00 55.38 226 SER A O 1
ATOM 1793 N N . SER A 1 227 ? -17.435 -1.918 5.938 1.00 55.09 227 SER A N 1
ATOM 1794 C CA . SER A 1 227 ? -17.058 -0.752 6.743 1.00 55.09 227 SER A CA 1
ATOM 1795 C C . SER A 1 227 ? -18.169 0.294 6.867 1.00 55.09 227 SER A C 1
ATOM 1797 O O . SER A 1 227 ? -18.301 0.889 7.933 1.00 55.09 227 SER A O 1
ATOM 1799 N N . ASN A 1 228 ? -19.041 0.451 5.864 1.00 57.50 228 ASN A N 1
ATOM 1800 C CA . ASN A 1 228 ? -20.181 1.376 5.952 1.00 57.50 228 ASN A CA 1
ATOM 1801 C C . ASN A 1 228 ? -21.246 0.927 6.975 1.00 57.50 228 ASN A C 1
ATOM 1803 O O . ASN A 1 228 ? -22.030 1.733 7.472 1.00 57.50 228 ASN A O 1
ATOM 1807 N N . THR A 1 229 ? -21.253 -0.363 7.328 1.00 61.41 229 THR A N 1
ATOM 1808 C CA . THR A 1 229 ? -22.070 -0.898 8.432 1.00 61.41 229 THR A CA 1
ATOM 1809 C C . THR A 1 229 ? -21.339 -0.796 9.774 1.00 61.41 229 THR A C 1
ATOM 1811 O O . THR A 1 229 ? -21.973 -0.661 10.814 1.00 61.41 229 THR A O 1
ATOM 1814 N N . ILE A 1 230 ? -20.006 -0.846 9.761 1.00 68.00 230 ILE A N 1
ATOM 1815 C CA . ILE A 1 230 ? -19.149 -0.872 10.953 1.00 68.00 230 ILE A CA 1
ATOM 1816 C C . ILE A 1 230 ? -18.941 0.530 11.537 1.00 68.00 230 ILE A C 1
ATOM 1818 O O . ILE A 1 230 ? -19.074 0.703 12.748 1.00 68.00 230 ILE A O 1
ATOM 1822 N N . LEU A 1 231 ? -18.635 1.531 10.702 1.00 70.25 231 LEU A N 1
ATOM 1823 C CA . LEU A 1 231 ? -18.271 2.882 11.147 1.00 70.25 231 LEU A CA 1
ATOM 1824 C C . LEU A 1 231 ? -19.314 3.492 12.107 1.00 70.25 231 LEU A C 1
ATOM 1826 O O . LEU A 1 231 ? -18.924 3.948 13.180 1.00 70.25 231 LEU A O 1
ATOM 1830 N N . PRO A 1 232 ? -20.632 3.436 11.816 1.00 71.25 232 PRO A N 1
ATOM 1831 C CA . PRO A 1 232 ? -21.648 4.006 12.705 1.00 71.25 232 PRO A CA 1
ATOM 1832 C C . PRO A 1 232 ? -21.813 3.272 14.044 1.00 71.25 232 PRO A C 1
ATOM 1834 O O . PRO A 1 232 ? -22.469 3.792 14.941 1.00 71.25 232 PRO A O 1
ATOM 1837 N N . ILE A 1 233 ? -21.291 2.048 14.168 1.00 74.06 233 ILE A N 1
ATOM 1838 C CA . ILE A 1 233 ? -21.398 1.226 15.384 1.00 74.06 233 ILE A CA 1
ATOM 1839 C C . ILE A 1 233 ? -20.185 1.448 16.297 1.00 74.06 233 ILE A C 1
ATOM 1841 O O . ILE A 1 233 ? -20.283 1.322 17.517 1.00 74.06 233 ILE A O 1
ATOM 1845 N N . VAL A 1 234 ? -19.030 1.749 15.704 1.00 77.88 234 VAL A N 1
ATOM 1846 C CA . VAL A 1 234 ? -17.748 1.868 16.408 1.00 77.88 234 VAL A CA 1
ATOM 1847 C C . VAL A 1 234 ? -17.504 3.292 16.932 1.00 77.88 234 VAL A C 1
ATOM 1849 O O . VAL A 1 234 ? -16.782 3.467 17.925 1.00 77.88 234 VAL A O 1
ATOM 1852 N N . VAL A 1 235 ? -18.112 4.299 16.297 1.00 76.31 235 VAL A N 1
ATOM 1853 C CA . VAL A 1 235 ? -17.892 5.732 16.558 1.00 76.31 235 VAL A CA 1
ATOM 1854 C C . VAL A 1 235 ? -19.008 6.360 17.391 1.00 76.31 235 VAL A C 1
ATOM 1856 O O . VAL A 1 235 ? -20.194 6.146 17.072 1.00 76.31 235 VAL A O 1
#

pLDDT: mean 92.35, std 9.55, range [49.81, 98.81]

Sequence (235 aa):
MEEFLSKFKVESFMKHRAAVETIIEENADVDDNPHTKNRPSYHFDAEMFVKSNDLLVKSQELILNSIRNGQYPAAREQLGKYLHIHQDFYSHSNWIEMGETGAYRPLGEIGAFNGKVATIDMSTCLNCTNPNSAENYVCVDNINPTINRQKLFTSGYFGDQFEDDEPVLKPTNVLKCSHGGLLDETRHQPAVGGINKDVNTIKFSPHHYHHKQAANAAIESTNSNSSNTILPIVV